Protein AF-A0A830GWK1-F1 (afdb_monomer)

Solvent-accessible surface area (backbone atoms only — not comparable to full-atom values): 10629 Å² total; per-residue (Å²): 114,71,67,59,58,53,52,53,54,52,52,52,52,52,52,53,52,52,53,51,51,46,50,51,52,33,53,51,51,30,53,54,31,44,49,53,35,53,52,39,21,29,74,65,14,38,32,48,56,26,50,41,56,30,33,45,54,39,32,51,44,51,43,53,36,52,54,50,50,51,52,50,61,70,70,48,60,74,88,49,49,82,81,45,54,73,68,59,42,50,52,54,52,50,52,52,53,50,52,53,51,46,58,51,48,54,37,49,53,50,41,58,55,36,70,69,47,76,44,76,45,78,45,63,84,39,36,76,27,66,69,56,52,51,50,49,52,52,51,52,52,52,49,53,50,50,51,50,52,51,50,48,41,63,72,67,54,47,57,68,58,51,50,49,51,46,45,72,71,70,42,82,66,70,73,68,72,75,76,75,78,84,81,88,88,85,84,86,87,91,132

pLDDT: mean 72.01, std 15.89, range [33.75, 93.25]

Secondary structure (DSSP, 8-state):
-HHHHHHHHHHHHHHHHHHHHHHHHHHHHHHHHHHHHHHHHHHHSEEETHHHHHHHHHHHHHHHHHHHHHHHHHHS-TTTTTTS-HHHHHHHHHHHHHHHHHHHHHHHHHHHHHTT---EEE-GGGTT-HHHHHHHHHHHHHHHHHHHHHHHHHHTTHHHHHHHHHHHHHS--GGGTSSSS----------

Structure (mmCIF, N/CA/C/O backbone):
data_AF-A0A830GWK1-F1
#
_entry.id   AF-A0A830GWK1-F1
#
loop_
_atom_site.group_PDB
_atom_site.id
_atom_site.type_symbol
_atom_site.label_atom_id
_atom_site.label_alt_id
_atom_site.label_comp_id
_atom_site.label_asym_id
_atom_site.label_entity_id
_atom_site.label_seq_id
_atom_site.pdbx_PDB_ins_code
_atom_site.Cartn_x
_atom_site.Cartn_y
_atom_site.Cartn_z
_atom_site.occupancy
_atom_site.B_iso_or_equiv
_atom_site.auth_seq_id
_atom_site.auth_comp_id
_atom_site.auth_asym_id
_atom_site.auth_atom_id
_atom_site.pdbx_PDB_model_num
ATOM 1 N N . MET A 1 1 ? -10.717 12.013 38.211 1.00 48.12 1 MET A N 1
ATOM 2 C CA . MET A 1 1 ? -10.366 12.835 37.025 1.00 48.12 1 MET A CA 1
ATOM 3 C C . MET A 1 1 ? -9.041 12.423 36.359 1.00 48.12 1 MET A C 1
ATOM 5 O O . MET A 1 1 ? -9.051 12.156 35.165 1.00 48.12 1 MET A O 1
ATOM 9 N N . ARG A 1 2 ? -7.922 12.259 37.094 1.00 42.19 2 ARG A N 1
ATOM 10 C CA . ARG A 1 2 ? -6.611 11.827 36.536 1.00 42.19 2 ARG A CA 1
ATOM 11 C C . ARG A 1 2 ? -6.610 10.476 35.792 1.00 42.19 2 ARG A C 1
ATOM 13 O O . ARG A 1 2 ? -5.960 10.354 34.763 1.00 42.19 2 ARG A O 1
ATOM 20 N N . PHE A 1 3 ? -7.366 9.484 36.267 1.00 39.03 3 PHE A N 1
ATOM 21 C CA . PHE A 1 3 ? -7.417 8.144 35.655 1.00 39.03 3 PHE A CA 1
ATOM 22 C C . PHE A 1 3 ? -8.083 8.140 34.264 1.00 39.03 3 PHE A C 1
ATOM 24 O O . PHE A 1 3 ? -7.650 7.433 33.358 1.00 39.03 3 PHE A O 1
ATOM 31 N N . TRP A 1 4 ? -9.094 8.993 34.076 1.00 33.75 4 TRP A N 1
ATOM 32 C CA . TRP A 1 4 ? -9.804 9.166 32.806 1.00 33.75 4 TRP A CA 1
ATOM 33 C C . TRP A 1 4 ? -8.928 9.841 31.743 1.00 33.75 4 TRP A C 1
ATOM 35 O O . TRP A 1 4 ? -8.839 9.351 30.622 1.00 33.75 4 TRP A O 1
ATOM 45 N N . LEU A 1 5 ? -8.193 10.895 32.115 1.00 40.91 5 LEU A N 1
ATOM 46 C CA . LEU A 1 5 ? -7.204 11.542 31.239 1.00 40.91 5 LEU A CA 1
ATOM 47 C C . LEU A 1 5 ? -6.083 10.579 30.810 1.00 40.91 5 LEU A C 1
ATOM 49 O O . LEU A 1 5 ? -5.656 10.596 29.657 1.00 40.91 5 LEU A O 1
ATOM 53 N N . MET A 1 6 ? -5.636 9.699 31.711 1.00 40.56 6 MET A N 1
ATOM 54 C CA . MET A 1 6 ? -4.590 8.711 31.422 1.00 40.56 6 MET A CA 1
ATOM 55 C C . MET A 1 6 ? -5.078 7.600 30.471 1.00 40.56 6 MET A C 1
ATOM 57 O O . MET A 1 6 ? -4.347 7.195 29.563 1.00 40.56 6 MET A O 1
ATOM 61 N N . ALA A 1 7 ? -6.329 7.148 30.614 1.00 41.12 7 ALA A N 1
ATOM 62 C CA . ALA A 1 7 ? -6.946 6.161 29.724 1.00 41.12 7 ALA A CA 1
ATOM 63 C C . ALA A 1 7 ? -7.195 6.714 28.306 1.00 41.12 7 ALA A C 1
ATOM 65 O O . ALA A 1 7 ? -6.877 6.036 27.325 1.00 41.12 7 ALA A O 1
ATOM 66 N N . ILE A 1 8 ? -7.670 7.962 28.197 1.00 51.62 8 ILE A N 1
ATOM 67 C CA . ILE A 1 8 ? -7.870 8.667 26.918 1.00 51.62 8 ILE A CA 1
ATOM 68 C C . ILE A 1 8 ? -6.534 8.837 26.180 1.00 51.62 8 ILE A C 1
ATOM 70 O O . ILE A 1 8 ? -6.429 8.514 24.997 1.00 51.62 8 ILE A O 1
ATOM 74 N N . ASN A 1 9 ? -5.475 9.243 26.889 1.00 56.78 9 ASN A N 1
ATOM 75 C CA . ASN A 1 9 ? -4.134 9.399 26.313 1.00 56.78 9 ASN A CA 1
ATOM 76 C C . ASN A 1 9 ? -3.553 8.053 25.820 1.00 56.78 9 ASN A C 1
ATOM 78 O O . ASN A 1 9 ? -2.873 7.977 24.797 1.00 56.78 9 ASN A O 1
ATOM 82 N N . THR A 1 10 ? -3.887 6.951 26.497 1.00 58.28 10 THR A N 1
ATOM 83 C CA . THR A 1 10 ? -3.439 5.605 26.106 1.00 58.28 10 THR A CA 1
ATOM 84 C C . THR A 1 10 ? -4.179 5.076 24.872 1.00 58.28 10 THR A C 1
ATOM 86 O O . THR A 1 10 ? -3.561 4.445 24.012 1.00 58.28 10 THR A O 1
ATOM 89 N N . GLN A 1 11 ? -5.486 5.333 24.746 1.00 58.88 11 GLN A N 1
ATOM 90 C CA . GLN A 1 11 ? -6.254 4.970 23.549 1.00 58.88 11 GLN A CA 1
ATOM 91 C C . GLN A 1 11 ? -5.854 5.807 22.328 1.00 58.88 11 GLN A C 1
ATOM 93 O O . GLN A 1 11 ? -5.641 5.239 21.256 1.00 58.88 11 GLN A O 1
ATOM 98 N N . ALA A 1 12 ? -5.650 7.116 22.503 1.00 61.62 12 ALA A N 1
ATOM 99 C CA . ALA A 1 12 ? -5.161 7.999 21.445 1.00 61.62 12 ALA A CA 1
ATOM 100 C C . ALA A 1 12 ? -3.785 7.554 20.912 1.00 61.62 12 ALA A C 1
ATOM 102 O O . ALA A 1 12 ? -3.600 7.446 19.700 1.00 61.62 12 ALA A O 1
ATOM 103 N N . ARG A 1 13 ? -2.850 7.176 21.800 1.00 63.19 13 ARG A N 1
ATOM 104 C CA . ARG A 1 13 ? -1.543 6.610 21.405 1.00 63.19 13 ARG A CA 1
ATOM 105 C C . ARG A 1 13 ? -1.663 5.312 20.604 1.00 63.19 13 ARG A C 1
ATOM 107 O O . ARG A 1 13 ? -0.911 5.105 19.655 1.00 63.19 13 ARG A O 1
ATOM 114 N N . ARG A 1 14 ? -2.590 4.421 20.972 1.00 64.94 14 ARG A N 1
ATOM 115 C CA . ARG A 1 14 ? -2.816 3.162 20.237 1.00 64.94 14 ARG A CA 1
ATOM 116 C C . ARG A 1 14 ? -3.368 3.423 18.839 1.00 64.94 14 ARG A C 1
ATOM 118 O O . ARG A 1 14 ? -2.896 2.806 17.891 1.00 64.94 14 ARG A O 1
ATOM 125 N N . LEU A 1 15 ? -4.312 4.355 18.709 1.00 67.06 15 LEU A N 1
ATOM 126 C CA . LEU A 1 15 ? -4.877 4.750 17.420 1.00 67.06 15 LEU A CA 1
ATOM 127 C C . LEU A 1 15 ? -3.810 5.359 16.500 1.00 67.06 15 LEU A C 1
ATOM 129 O O . LEU A 1 15 ? -3.687 4.944 15.353 1.00 67.06 15 LEU A O 1
ATOM 133 N N . GLN A 1 16 ? -2.987 6.274 17.017 1.00 67.19 16 GLN A N 1
ATOM 134 C CA . GLN A 1 16 ? -1.882 6.874 16.262 1.00 67.19 16 GLN A CA 1
ATOM 135 C C . GLN A 1 16 ? -0.880 5.828 15.762 1.00 67.19 16 GLN A C 1
ATOM 137 O O . GLN A 1 16 ? -0.444 5.896 14.616 1.00 67.19 16 GLN A O 1
ATOM 142 N N . LEU A 1 17 ? -0.542 4.835 16.591 1.00 69.31 17 LEU A N 1
ATOM 143 C CA . LEU A 1 17 ? 0.370 3.761 16.199 1.00 69.31 17 LEU A CA 1
ATOM 144 C C . LEU A 1 17 ? -0.217 2.893 15.079 1.00 69.31 17 LEU A C 1
ATOM 146 O O . LEU A 1 17 ? 0.507 2.523 14.160 1.00 69.31 17 LEU A O 1
ATOM 150 N N . ILE A 1 18 ? -1.522 2.607 15.118 1.00 70.69 18 ILE A N 1
ATOM 151 C CA . ILE A 1 18 ? -2.202 1.856 14.054 1.00 70.69 18 ILE A CA 1
ATOM 152 C C . ILE A 1 18 ? -2.225 2.659 12.749 1.00 70.69 18 ILE A C 1
ATOM 154 O O . ILE A 1 18 ? -1.869 2.117 11.706 1.00 70.69 18 ILE A O 1
ATOM 158 N N . ILE A 1 19 ? -2.572 3.950 12.809 1.00 71.62 19 ILE A N 1
ATOM 159 C CA . ILE A 1 19 ? -2.559 4.850 11.644 1.00 71.62 19 ILE A CA 1
ATOM 160 C C . ILE A 1 19 ? -1.153 4.913 11.038 1.00 71.62 19 ILE A C 1
ATOM 162 O O . ILE A 1 19 ? -0.989 4.764 9.831 1.00 71.62 19 ILE A O 1
ATOM 166 N N . TYR A 1 20 ? -0.124 5.070 11.868 1.00 74.44 20 TYR A N 1
ATOM 167 C CA . TYR A 1 20 ? 1.259 5.106 11.406 1.00 74.44 20 TYR A CA 1
ATOM 168 C C . TYR A 1 20 ? 1.681 3.798 10.716 1.00 74.44 20 TYR A C 1
ATOM 170 O O . TYR A 1 20 ? 2.266 3.827 9.635 1.00 74.44 20 TYR A O 1
ATOM 178 N N . VAL A 1 21 ? 1.357 2.643 11.306 1.00 74.19 21 VAL A N 1
ATOM 179 C CA . VAL A 1 21 ? 1.675 1.328 10.724 1.00 74.19 21 VAL A CA 1
ATOM 180 C C . VAL A 1 21 ? 0.940 1.126 9.398 1.00 74.19 21 VAL A C 1
ATOM 182 O O . VAL A 1 21 ? 1.552 0.693 8.425 1.00 74.19 21 VAL A O 1
ATOM 185 N N . ALA A 1 22 ? -0.346 1.476 9.330 1.00 70.75 22 ALA A N 1
ATOM 186 C CA . ALA A 1 22 ? -1.131 1.374 8.104 1.00 70.75 22 ALA A CA 1
ATOM 187 C C . ALA A 1 22 ? -0.572 2.282 6.991 1.00 70.75 22 ALA A C 1
ATOM 189 O O . ALA A 1 22 ? -0.473 1.856 5.838 1.00 70.75 22 ALA A O 1
ATOM 190 N N . ALA A 1 23 ? -0.120 3.493 7.335 1.00 73.81 23 ALA A N 1
ATOM 191 C CA . ALA A 1 23 ? 0.539 4.397 6.396 1.00 73.81 23 ALA A CA 1
ATOM 192 C C . ALA A 1 23 ? 1.878 3.830 5.893 1.00 73.81 23 ALA A C 1
ATOM 194 O O . ALA A 1 23 ? 2.155 3.875 4.696 1.00 73.81 23 ALA A O 1
ATOM 195 N N . LEU A 1 24 ? 2.691 3.232 6.770 1.00 78.50 24 LEU A N 1
ATOM 196 C CA . LEU A 1 24 ? 3.939 2.580 6.363 1.00 78.50 24 LEU A CA 1
ATOM 197 C C . LEU A 1 24 ? 3.704 1.396 5.422 1.00 78.50 24 LEU A C 1
ATOM 199 O O . LEU A 1 24 ? 4.410 1.268 4.424 1.00 78.50 24 LEU A O 1
ATOM 203 N N . ILE A 1 25 ? 2.710 0.551 5.708 1.00 75.88 25 ILE A N 1
ATOM 204 C CA . ILE A 1 25 ? 2.343 -0.574 4.836 1.00 75.88 25 ILE A CA 1
ATOM 205 C C . ILE A 1 25 ? 1.928 -0.059 3.451 1.00 75.88 25 ILE A C 1
ATOM 207 O O . ILE A 1 25 ? 2.384 -0.588 2.442 1.00 75.88 25 ILE A O 1
ATOM 211 N N . THR A 1 26 ? 1.131 1.009 3.407 1.00 75.94 26 THR A N 1
ATOM 212 C CA . THR A 1 26 ? 0.675 1.677 2.174 1.00 75.94 26 THR A CA 1
ATOM 213 C C . THR A 1 26 ? 1.851 2.204 1.343 1.00 75.94 26 THR A C 1
ATOM 215 O O . THR A 1 26 ? 1.926 1.963 0.135 1.00 75.94 26 THR A O 1
ATOM 218 N N . ILE A 1 27 ? 2.804 2.889 1.985 1.00 79.56 27 ILE A N 1
ATOM 219 C CA . ILE A 1 27 ? 4.011 3.405 1.323 1.00 79.56 27 ILE A CA 1
ATOM 220 C C . ILE A 1 27 ? 4.846 2.247 0.767 1.00 79.56 27 ILE A C 1
ATOM 222 O O . ILE A 1 27 ? 5.231 2.279 -0.400 1.00 79.56 27 ILE A O 1
ATOM 226 N N . MET A 1 28 ? 5.077 1.199 1.564 1.00 82.62 28 MET A N 1
ATOM 227 C CA . MET A 1 28 ? 5.836 0.028 1.119 1.00 82.62 28 MET A CA 1
ATOM 228 C C . MET A 1 28 ? 5.160 -0.673 -0.063 1.00 82.62 28 MET A C 1
ATOM 230 O O . MET A 1 28 ? 5.834 -0.979 -1.041 1.00 82.62 28 MET A O 1
ATOM 234 N N . ALA A 1 29 ? 3.841 -0.881 -0.016 1.00 76.69 29 ALA A N 1
ATOM 235 C CA . ALA A 1 29 ? 3.085 -1.494 -1.109 1.00 76.69 29 ALA A CA 1
ATOM 236 C C . ALA A 1 29 ? 3.208 -0.695 -2.417 1.00 76.69 29 ALA A C 1
ATOM 238 O O . ALA A 1 29 ? 3.395 -1.276 -3.485 1.00 76.69 29 ALA A O 1
ATOM 239 N N . THR A 1 30 ? 3.183 0.637 -2.327 1.00 80.88 30 THR A N 1
ATOM 240 C CA . THR A 1 30 ? 3.371 1.522 -3.485 1.00 80.88 30 THR A CA 1
ATOM 241 C C . THR A 1 30 ? 4.778 1.386 -4.073 1.00 80.88 30 THR A C 1
ATOM 243 O O . THR A 1 30 ? 4.927 1.272 -5.288 1.00 80.88 30 THR A O 1
ATOM 246 N N . LEU A 1 31 ? 5.809 1.354 -3.222 1.00 84.38 31 LEU A N 1
ATOM 247 C CA . LEU A 1 31 ? 7.199 1.188 -3.657 1.00 84.38 31 LEU A CA 1
ATOM 248 C C . LEU A 1 31 ? 7.426 -0.174 -4.336 1.00 84.38 31 LEU A C 1
ATOM 250 O O . LEU A 1 31 ? 8.052 -0.234 -5.388 1.00 84.38 31 LEU A O 1
ATOM 254 N N . PHE A 1 32 ? 6.850 -1.258 -3.808 1.00 82.44 32 PHE A N 1
ATOM 255 C CA . PHE A 1 32 ? 6.884 -2.562 -4.483 1.00 82.44 32 PHE A CA 1
ATOM 256 C C . PHE A 1 32 ? 6.151 -2.545 -5.834 1.00 82.44 32 PHE A C 1
ATOM 258 O O . PHE A 1 32 ? 6.620 -3.151 -6.793 1.00 82.44 32 PHE A O 1
ATOM 265 N N . GLY A 1 33 ? 5.029 -1.826 -5.942 1.00 78.25 33 GLY A N 1
ATOM 266 C CA . GLY A 1 33 ? 4.335 -1.636 -7.220 1.00 78.25 33 GLY A CA 1
ATOM 267 C C . GLY A 1 33 ? 5.194 -0.912 -8.266 1.00 78.25 33 GLY A C 1
ATOM 268 O O . GLY A 1 33 ? 5.177 -1.281 -9.440 1.00 78.25 33 GLY A O 1
ATOM 269 N N . MET A 1 34 ? 5.987 0.078 -7.841 1.00 83.50 34 MET A N 1
ATOM 270 C CA . MET A 1 34 ? 6.958 0.753 -8.709 1.00 83.50 34 MET A CA 1
ATOM 271 C C . MET A 1 34 ? 8.087 -0.182 -9.152 1.00 83.50 34 MET A C 1
ATOM 273 O O . MET A 1 34 ? 8.442 -0.155 -10.328 1.00 83.50 34 MET A O 1
ATOM 277 N N . ASP A 1 35 ? 8.614 -1.027 -8.258 1.00 86.06 35 ASP A N 1
ATOM 278 C CA . ASP A 1 35 ? 9.651 -2.010 -8.610 1.00 86.06 35 ASP A CA 1
ATOM 279 C C . ASP A 1 35 ? 9.196 -2.917 -9.760 1.00 86.06 35 ASP A C 1
ATOM 281 O O . ASP A 1 35 ? 9.888 -3.038 -10.768 1.00 86.06 35 ASP A O 1
ATOM 285 N N . ILE A 1 36 ? 7.979 -3.467 -9.668 1.00 84.44 36 ILE A N 1
ATOM 286 C CA . ILE A 1 36 ? 7.410 -4.332 -10.714 1.00 84.44 36 ILE A CA 1
ATOM 287 C C . ILE A 1 36 ? 7.385 -3.605 -12.063 1.00 84.44 36 ILE A C 1
ATOM 289 O O . ILE A 1 36 ? 7.823 -4.162 -13.070 1.00 84.44 36 ILE A O 1
ATOM 293 N N . ALA A 1 37 ? 6.923 -2.351 -12.085 1.00 85.62 37 ALA A N 1
ATOM 294 C CA . ALA A 1 37 ? 6.856 -1.563 -13.312 1.00 85.62 37 ALA A CA 1
ATOM 295 C C . ALA A 1 37 ? 8.249 -1.303 -13.914 1.00 85.62 37 ALA A C 1
ATOM 297 O O . ALA A 1 37 ? 8.424 -1.410 -15.131 1.00 85.62 37 ALA A O 1
ATOM 298 N N . ILE A 1 38 ? 9.239 -0.977 -13.079 1.00 87.94 38 ILE A N 1
ATOM 299 C CA . ILE A 1 38 ? 10.609 -0.660 -13.506 1.00 87.94 38 ILE A CA 1
ATOM 300 C C . ILE A 1 38 ? 11.339 -1.925 -13.982 1.00 87.94 38 ILE A C 1
ATOM 302 O O . ILE A 1 38 ? 11.985 -1.908 -15.031 1.00 87.94 38 ILE A O 1
ATOM 306 N N . VAL A 1 39 ? 11.203 -3.040 -13.260 1.00 88.19 39 VAL A N 1
ATOM 307 C CA . VAL A 1 39 ? 11.777 -4.338 -13.641 1.00 88.19 39 VAL A CA 1
ATOM 308 C C . VAL A 1 39 ? 11.160 -4.834 -14.944 1.00 88.19 39 VAL A C 1
ATOM 310 O O . VAL A 1 39 ? 11.886 -5.277 -15.832 1.00 88.19 39 VAL A O 1
ATOM 313 N N . GLN A 1 40 ? 9.842 -4.713 -15.115 1.00 88.00 40 GLN A N 1
ATOM 314 C CA . GLN A 1 40 ? 9.175 -5.079 -16.365 1.00 88.00 40 GLN A CA 1
ATOM 315 C C . GLN A 1 40 ? 9.681 -4.238 -17.549 1.00 88.00 40 GLN A C 1
ATOM 317 O O . GLN A 1 40 ? 9.945 -4.792 -18.622 1.00 88.00 40 GLN A O 1
ATOM 322 N N . LEU A 1 41 ? 9.893 -2.932 -17.335 1.00 89.38 41 LEU A N 1
ATOM 323 C CA . LEU A 1 41 ? 10.480 -2.038 -18.334 1.00 89.38 41 LEU A CA 1
ATOM 324 C C . LEU A 1 41 ? 11.902 -2.474 -18.712 1.00 89.38 41 LEU A C 1
ATOM 326 O O . LEU A 1 41 ? 12.238 -2.494 -19.892 1.00 89.38 41 LEU A O 1
ATOM 330 N N . TRP A 1 42 ? 12.724 -2.871 -17.737 1.00 91.38 42 TRP A N 1
ATOM 331 C CA . TRP A 1 42 ? 14.077 -3.374 -17.992 1.00 91.38 42 TRP A CA 1
ATOM 332 C C . TRP A 1 42 ? 14.090 -4.727 -18.704 1.00 91.38 42 TRP A C 1
ATOM 334 O O . TRP A 1 42 ? 14.916 -4.947 -19.585 1.00 91.38 42 TRP A O 1
ATOM 344 N N . LEU A 1 43 ? 13.178 -5.638 -18.364 1.00 89.56 43 LEU A N 1
ATOM 345 C CA . LEU A 1 43 ? 13.140 -6.972 -18.963 1.00 89.56 43 LEU A CA 1
ATOM 346 C C . LEU A 1 43 ? 12.596 -6.965 -20.392 1.00 89.56 43 LEU A C 1
ATOM 348 O O . LEU A 1 43 ? 13.063 -7.736 -21.227 1.00 89.56 43 LEU A O 1
ATOM 352 N N . THR A 1 44 ? 11.592 -6.131 -20.668 1.00 89.75 44 THR A N 1
ATOM 353 C CA . THR A 1 44 ? 10.804 -6.227 -21.909 1.00 89.75 44 THR A CA 1
ATOM 354 C C . THR A 1 44 ? 10.835 -4.965 -22.768 1.00 89.75 44 THR A C 1
ATOM 356 O O . THR A 1 44 ? 10.255 -4.954 -23.853 1.00 89.75 44 THR A O 1
ATOM 359 N N . GLY A 1 45 ? 11.462 -3.884 -22.291 1.00 85.31 45 GLY A N 1
ATOM 360 C CA . GLY A 1 45 ? 11.433 -2.575 -22.952 1.00 85.31 45 GLY A CA 1
ATOM 361 C C . GLY A 1 45 ? 10.060 -1.910 -22.921 1.00 85.31 45 GLY A C 1
ATOM 362 O O . GLY A 1 45 ? 9.875 -0.843 -23.505 1.00 85.31 45 GLY A O 1
ATOM 363 N N . ARG A 1 46 ? 9.079 -2.539 -22.265 1.00 88.38 46 ARG A N 1
ATOM 364 C CA . ARG A 1 46 ? 7.696 -2.086 -22.169 1.00 88.38 46 ARG A CA 1
ATOM 365 C C . ARG A 1 46 ? 7.200 -2.263 -20.745 1.00 88.38 46 ARG A C 1
ATOM 367 O O . ARG A 1 46 ? 7.556 -3.213 -20.062 1.00 88.38 46 ARG A O 1
ATOM 374 N N . SER A 1 47 ? 6.371 -1.348 -20.285 1.00 87.00 47 SER A N 1
ATOM 375 C CA . SER A 1 47 ? 5.718 -1.460 -18.985 1.00 87.00 47 SER A CA 1
ATOM 376 C C . SER A 1 47 ? 4.403 -0.702 -19.020 1.00 87.00 47 SER A C 1
ATOM 378 O O . SER A 1 47 ? 4.191 0.126 -19.903 1.00 87.00 47 SER A O 1
ATOM 380 N N . ASP A 1 48 ? 3.511 -0.992 -18.084 1.00 84.75 48 ASP A N 1
ATOM 381 C CA . ASP A 1 48 ? 2.285 -0.225 -17.912 1.00 84.75 48 ASP A CA 1
ATOM 382 C C . ASP A 1 48 ? 2.335 0.477 -16.557 1.00 84.75 48 ASP A C 1
ATOM 384 O O . ASP A 1 48 ? 2.333 -0.161 -15.503 1.00 84.75 48 ASP A O 1
ATOM 388 N N . LEU A 1 49 ? 2.390 1.810 -16.585 1.00 79.25 49 LEU A N 1
ATOM 389 C CA . LEU A 1 49 ? 2.417 2.619 -15.366 1.00 79.25 49 LEU A CA 1
ATOM 390 C C . LEU A 1 49 ? 1.072 2.601 -14.629 1.00 79.25 49 LEU A C 1
ATOM 392 O O . LEU A 1 49 ? 1.009 3.056 -13.485 1.00 79.25 49 LEU A O 1
ATOM 396 N N . SER A 1 50 ? 0.017 2.042 -15.234 1.00 77.44 50 SER A N 1
ATOM 397 C CA . SER A 1 50 ? -1.272 1.802 -14.581 1.00 77.44 50 SER A CA 1
ATOM 398 C C . SER A 1 50 ? -1.116 1.079 -13.247 1.00 77.44 50 SER A C 1
ATOM 400 O O . SER A 1 50 ? -1.789 1.440 -12.284 1.00 77.44 50 SER A O 1
ATOM 402 N N . ILE A 1 51 ? -0.163 0.147 -13.135 1.00 75.81 51 ILE A N 1
ATOM 403 C CA . ILE A 1 51 ? 0.084 -0.607 -11.903 1.00 75.81 51 ILE A CA 1
ATOM 404 C C . ILE A 1 51 ? 0.481 0.293 -10.726 1.00 75.81 51 ILE A C 1
ATOM 406 O O . ILE A 1 51 ? 0.113 0.006 -9.590 1.00 75.81 51 ILE A O 1
ATOM 410 N N . ILE A 1 52 ? 1.161 1.415 -10.984 1.00 75.88 52 ILE A N 1
ATOM 411 C CA . ILE A 1 52 ? 1.549 2.383 -9.950 1.00 75.88 52 ILE A CA 1
ATOM 412 C C . ILE A 1 52 ? 0.313 3.136 -9.454 1.00 75.88 52 ILE A C 1
ATOM 414 O O . ILE A 1 52 ? 0.119 3.280 -8.247 1.00 75.88 52 ILE A O 1
ATOM 418 N N . PHE A 1 53 ? -0.553 3.580 -10.370 1.00 73.75 53 PHE A N 1
ATOM 419 C CA . PHE A 1 53 ? -1.803 4.258 -10.017 1.00 73.75 53 PHE A CA 1
ATOM 420 C C . PHE A 1 53 ? -2.778 3.318 -9.304 1.00 73.75 53 PHE A C 1
ATOM 422 O O . PHE A 1 53 ? -3.373 3.711 -8.302 1.00 73.75 53 PHE A O 1
ATOM 429 N N . VAL A 1 54 ? -2.889 2.069 -9.770 1.00 77.44 54 VAL A N 1
ATOM 430 C CA . VAL A 1 54 ? -3.677 1.012 -9.123 1.00 77.44 54 VAL A CA 1
ATOM 431 C C . VAL A 1 54 ? -3.153 0.767 -7.712 1.00 77.44 54 VAL A C 1
ATOM 433 O O . VAL A 1 54 ? -3.945 0.818 -6.776 1.00 77.44 54 VAL A O 1
ATOM 436 N N . ALA A 1 55 ? -1.842 0.567 -7.539 1.00 76.06 55 ALA A N 1
ATOM 437 C CA . ALA A 1 55 ? -1.235 0.315 -6.234 1.00 76.06 55 ALA A CA 1
ATOM 438 C C . ALA A 1 55 ? -1.425 1.492 -5.266 1.00 76.06 55 ALA A C 1
ATOM 440 O O . ALA A 1 55 ? -1.737 1.281 -4.093 1.00 76.06 55 ALA A O 1
ATOM 441 N N . LEU A 1 56 ? -1.284 2.734 -5.739 1.00 75.56 56 LEU A N 1
ATOM 442 C CA . LEU A 1 56 ? -1.484 3.928 -4.919 1.00 75.56 56 LEU A CA 1
ATOM 443 C C . LEU A 1 56 ? -2.955 4.072 -4.494 1.00 75.56 56 LEU A C 1
ATOM 445 O O . LEU A 1 56 ? -3.246 4.243 -3.309 1.00 75.56 56 LEU A O 1
ATOM 449 N N . ALA A 1 57 ? -3.885 3.961 -5.447 1.00 75.38 57 ALA A N 1
ATOM 450 C CA . ALA A 1 57 ? -5.317 4.089 -5.194 1.00 75.38 57 ALA A CA 1
ATOM 451 C C . ALA A 1 57 ? -5.852 2.957 -4.304 1.00 75.38 57 ALA A C 1
ATOM 453 O O . ALA A 1 57 ? -6.637 3.211 -3.385 1.00 75.38 57 ALA A O 1
ATOM 454 N N . SER A 1 58 ? -5.399 1.716 -4.518 1.00 76.12 58 SER A N 1
ATOM 455 C CA . SER A 1 58 ? -5.760 0.578 -3.668 1.00 76.12 58 SER A CA 1
ATOM 456 C C . SER A 1 58 ? -5.204 0.741 -2.258 1.00 76.12 58 SER A C 1
ATOM 458 O O . SER A 1 58 ? -5.907 0.497 -1.287 1.00 76.12 58 SER A O 1
ATOM 460 N N . SER A 1 59 ? -3.960 1.202 -2.118 1.00 76.06 59 SER A N 1
ATOM 461 C CA . SER A 1 59 ? -3.358 1.384 -0.796 1.00 76.06 59 SER A CA 1
ATOM 462 C C . SER A 1 59 ? -4.045 2.512 -0.019 1.00 76.06 59 SER A C 1
ATOM 464 O O . SER A 1 59 ? -4.306 2.364 1.173 1.00 76.06 59 SER A O 1
ATOM 466 N N . PHE A 1 60 ? -4.410 3.611 -0.688 1.00 77.81 60 PHE A N 1
ATOM 467 C CA . PHE A 1 60 ? -5.161 4.705 -0.069 1.00 77.81 60 PHE A CA 1
ATOM 468 C C . PHE A 1 60 ? -6.568 4.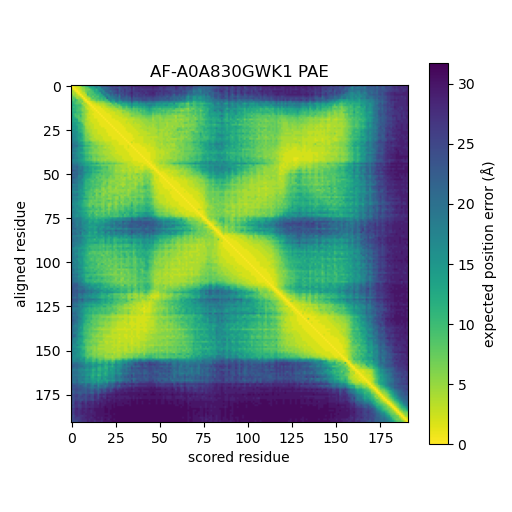275 0.370 1.00 77.81 60 PHE A C 1
ATOM 470 O O . PHE A 1 60 ? -6.956 4.536 1.505 1.00 77.81 60 PHE A O 1
ATOM 477 N N . THR A 1 61 ? -7.313 3.576 -0.493 1.00 79.81 61 THR A N 1
ATOM 478 C CA . THR A 1 61 ? -8.654 3.069 -0.147 1.00 79.81 61 THR A CA 1
ATOM 479 C C . THR A 1 61 ? -8.600 2.085 1.019 1.00 79.81 61 THR A C 1
ATOM 481 O O . THR A 1 61 ? -9.324 2.273 1.993 1.00 79.81 61 THR A O 1
ATOM 484 N N . ILE A 1 62 ? -7.659 1.133 1.005 1.00 79.31 62 ILE A N 1
ATOM 485 C CA . ILE A 1 62 ? -7.428 0.208 2.127 1.00 79.31 62 ILE A CA 1
ATOM 486 C C . ILE A 1 62 ? -7.089 0.971 3.417 1.00 79.31 62 ILE A C 1
ATOM 488 O O . ILE A 1 62 ? -7.587 0.631 4.490 1.00 79.31 62 ILE A O 1
ATOM 492 N N . PHE A 1 63 ? -6.267 2.019 3.343 1.00 78.06 63 PHE A N 1
ATOM 493 C CA . PHE A 1 63 ? -5.935 2.847 4.502 1.00 78.06 63 PHE A CA 1
ATOM 494 C C . PHE A 1 63 ? -7.166 3.562 5.079 1.00 78.06 63 PHE A C 1
ATOM 496 O O . PHE A 1 63 ? -7.387 3.529 6.294 1.00 78.06 63 PHE A O 1
ATOM 503 N N . THR A 1 64 ? -7.993 4.171 4.225 1.00 77.56 64 THR A N 1
ATOM 504 C CA . THR A 1 64 ? -9.245 4.817 4.641 1.00 77.56 64 THR A CA 1
ATOM 505 C C . THR A 1 64 ? -10.228 3.807 5.236 1.00 77.56 64 THR A C 1
ATOM 507 O O . THR A 1 64 ? -10.840 4.096 6.268 1.00 77.56 64 THR A O 1
ATOM 510 N N . ASP A 1 65 ? -10.328 2.608 4.664 1.00 80.12 65 ASP A N 1
ATOM 511 C CA . ASP A 1 65 ? -11.182 1.532 5.172 1.00 80.12 65 ASP A CA 1
ATOM 512 C C . ASP A 1 65 ? -10.732 1.053 6.555 1.00 80.12 65 ASP A C 1
ATOM 514 O O . ASP A 1 65 ? -11.558 0.908 7.456 1.00 80.12 65 ASP A O 1
ATOM 518 N N . ILE A 1 66 ? -9.421 0.892 6.774 1.00 76.75 66 ILE A N 1
ATOM 519 C CA . ILE A 1 66 ? -8.862 0.543 8.087 1.00 76.75 66 ILE A CA 1
ATOM 520 C C . ILE A 1 66 ? -9.227 1.605 9.130 1.00 76.75 66 ILE A C 1
ATOM 522 O O . ILE A 1 66 ? -9.702 1.258 10.212 1.00 76.75 66 ILE A O 1
ATOM 526 N N . ILE A 1 67 ? -9.051 2.896 8.824 1.00 76.19 67 ILE A N 1
ATOM 527 C CA . ILE A 1 67 ? -9.414 3.985 9.747 1.00 76.19 67 ILE A CA 1
ATOM 528 C C . ILE A 1 67 ? -10.915 3.972 10.043 1.00 76.19 67 ILE A C 1
ATOM 530 O O . ILE A 1 67 ? -11.319 4.111 11.199 1.00 76.19 67 ILE A O 1
ATOM 534 N N . THR A 1 68 ? -11.734 3.770 9.013 1.00 78.12 68 THR A N 1
ATOM 535 C CA . THR A 1 68 ? -13.197 3.764 9.123 1.00 78.12 68 THR A CA 1
ATOM 536 C C . THR A 1 68 ? -13.675 2.598 9.982 1.00 78.12 68 THR A C 1
ATOM 538 O O . THR A 1 68 ? -14.458 2.797 1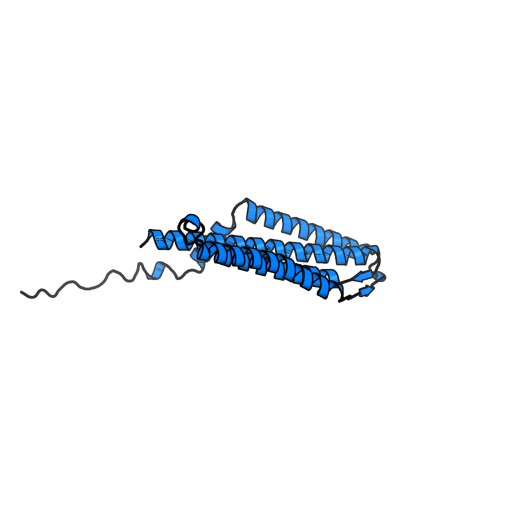0.911 1.00 78.12 68 THR A O 1
ATOM 541 N N . LEU A 1 69 ? -13.142 1.394 9.753 1.00 78.25 69 LEU A N 1
ATOM 542 C CA . LEU A 1 69 ? -13.422 0.216 10.571 1.00 78.25 69 LEU A CA 1
ATOM 543 C C . LEU A 1 69 ? -13.012 0.440 12.025 1.00 78.25 69 LEU A C 1
ATOM 545 O O . LEU A 1 69 ? -13.795 0.145 12.924 1.00 78.25 69 LEU A O 1
ATOM 549 N N . ILE A 1 70 ? -11.830 1.010 12.280 1.00 74.06 70 ILE A N 1
ATOM 550 C CA . ILE A 1 70 ? -11.395 1.332 13.646 1.00 74.06 70 ILE A CA 1
ATOM 551 C C . ILE A 1 70 ? -12.361 2.319 14.310 1.00 74.06 70 ILE A C 1
ATOM 553 O O . ILE A 1 70 ? -12.736 2.102 15.461 1.00 74.06 70 ILE A O 1
ATOM 557 N N . GLY A 1 71 ? -12.789 3.366 13.600 1.00 72.25 71 GLY A N 1
ATOM 558 C CA . GLY A 1 71 ? -13.767 4.330 14.107 1.00 72.25 71 GLY A CA 1
ATOM 559 C C . GLY A 1 71 ? -15.093 3.667 14.486 1.00 72.25 71 GLY A C 1
ATOM 560 O O . GLY A 1 71 ? -15.606 3.892 15.581 1.00 72.25 71 GLY A O 1
ATOM 561 N N . ILE A 1 72 ? -15.601 2.775 13.633 1.00 73.38 72 ILE A N 1
ATOM 562 C CA . ILE A 1 72 ? -16.824 2.007 13.899 1.00 73.38 72 ILE A CA 1
ATOM 563 C C . ILE A 1 72 ? -16.633 1.085 15.110 1.00 73.38 72 ILE A C 1
ATOM 565 O O . ILE A 1 72 ? -17.444 1.112 16.033 1.00 73.38 72 ILE A O 1
ATOM 569 N N . PHE A 1 73 ? -15.538 0.323 15.175 1.00 72.31 73 PHE A N 1
ATOM 570 C CA . PHE A 1 73 ? -15.251 -0.563 16.309 1.00 72.31 73 PHE A CA 1
ATOM 571 C C . PHE A 1 73 ? -15.063 0.182 17.636 1.00 72.31 73 PHE A C 1
ATOM 573 O O . PHE A 1 73 ? -15.397 -0.364 18.685 1.00 72.31 73 PHE A O 1
ATOM 580 N N . GLN A 1 74 ? -14.538 1.410 17.610 1.00 69.75 74 GLN A N 1
ATOM 581 C CA . GLN A 1 74 ? -14.423 2.260 18.798 1.00 69.75 74 GLN A CA 1
ATOM 582 C C . GLN A 1 74 ? -15.766 2.857 19.228 1.00 69.75 74 GLN A C 1
ATOM 584 O O . GLN A 1 74 ? -15.982 3.057 20.422 1.00 69.75 74 GLN A O 1
ATOM 589 N N . ALA A 1 75 ? -16.663 3.129 18.279 1.00 69.81 75 ALA A N 1
ATOM 590 C CA . ALA A 1 75 ? -17.998 3.649 18.554 1.00 69.81 75 ALA A CA 1
ATOM 591 C C . ALA A 1 75 ? -18.967 2.571 19.071 1.00 69.81 75 ALA A C 1
ATOM 593 O O . ALA A 1 75 ? -19.929 2.893 19.768 1.00 69.81 75 ALA A O 1
ATOM 594 N N . ILE A 1 76 ? -18.720 1.295 18.758 1.00 69.69 76 ILE A N 1
ATOM 595 C CA . ILE A 1 76 ? -19.549 0.186 19.234 1.00 69.69 76 ILE A CA 1
ATOM 596 C C . ILE A 1 76 ? -19.245 -0.098 20.714 1.00 69.69 76 ILE A C 1
ATOM 598 O O . ILE A 1 76 ? -18.111 -0.446 21.062 1.00 69.69 76 ILE A O 1
ATOM 602 N N . PRO A 1 77 ? -20.251 -0.081 21.607 1.00 64.94 77 PRO A N 1
ATOM 603 C CA . PRO A 1 77 ? -20.078 -0.484 22.996 1.00 64.94 77 PRO A CA 1
ATOM 604 C C . PRO A 1 77 ? -20.049 -2.019 23.107 1.00 64.94 77 PRO A C 1
ATOM 606 O O . PRO A 1 77 ? -20.950 -2.645 23.662 1.00 64.94 77 PRO A O 1
ATOM 609 N N . LEU A 1 78 ? -18.981 -2.643 22.592 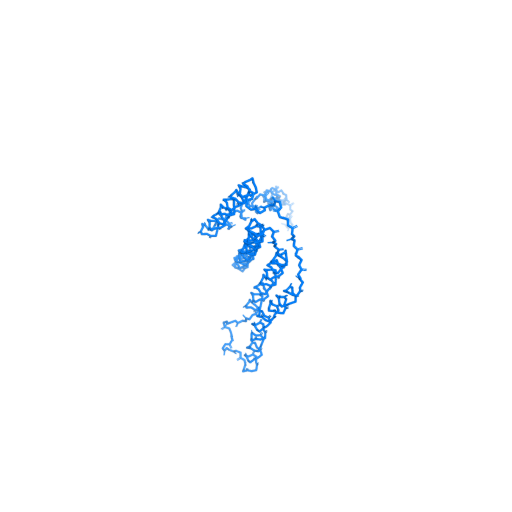1.00 64.25 78 LEU A N 1
ATOM 610 C CA . LEU A 1 78 ? -18.778 -4.102 22.517 1.00 64.25 78 LEU A CA 1
ATOM 611 C C . LEU A 1 78 ? -19.003 -4.826 23.854 1.00 64.25 78 LEU A C 1
ATOM 613 O O . LEU A 1 78 ? -19.452 -5.967 23.868 1.00 64.25 78 LEU A O 1
ATOM 617 N N . ARG A 1 79 ? -18.727 -4.160 24.983 1.00 63.28 79 ARG A N 1
ATOM 618 C CA . ARG A 1 79 ? -18.935 -4.712 26.333 1.00 63.28 79 ARG A CA 1
ATOM 619 C C . ARG A 1 79 ? -20.393 -4.708 26.797 1.00 63.28 79 ARG A C 1
ATOM 621 O O . ARG A 1 79 ? -20.749 -5.556 27.599 1.00 63.28 79 ARG A O 1
ATOM 628 N N . GLN A 1 80 ? -21.219 -3.793 26.296 1.00 63.94 80 GLN A N 1
ATOM 629 C CA . GLN A 1 80 ? -22.640 -3.664 26.660 1.00 63.94 80 GLN A CA 1
ATOM 630 C C . GLN A 1 80 ? -23.564 -4.247 25.587 1.00 63.94 80 GLN A C 1
ATOM 632 O O . GLN A 1 80 ? -24.781 -4.240 25.726 1.00 63.94 80 GLN A O 1
ATOM 637 N N . LEU A 1 81 ? -22.994 -4.795 24.514 1.00 66.00 81 LEU A N 1
ATOM 638 C CA . LEU A 1 81 ? -23.733 -5.336 23.378 1.00 66.00 81 LEU A CA 1
ATOM 639 C C . LEU A 1 81 ? -24.678 -6.477 23.784 1.00 66.00 81 LEU A C 1
ATOM 641 O O . LEU A 1 81 ? -25.706 -6.663 23.148 1.00 66.00 81 LEU A O 1
ATOM 645 N N . HIS A 1 82 ? -24.364 -7.220 24.849 1.00 66.62 82 HIS A N 1
ATOM 646 C CA . HIS A 1 82 ? -25.248 -8.255 25.394 1.00 66.62 82 HIS A CA 1
ATOM 647 C C . HIS A 1 82 ? -26.399 -7.685 26.242 1.00 66.62 82 HIS A C 1
ATOM 649 O O . HIS A 1 82 ? -27.470 -8.280 26.287 1.00 66.62 82 HIS A O 1
ATOM 655 N N . GLU A 1 83 ? -26.190 -6.526 26.868 1.00 76.44 83 GLU A N 1
ATOM 656 C CA . GLU A 1 83 ? -27.165 -5.825 27.719 1.00 76.44 83 GLU A CA 1
ATOM 657 C C . GLU A 1 83 ? -28.121 -4.934 26.902 1.00 76.44 83 GLU A C 1
ATOM 659 O O . GLU A 1 83 ? -29.123 -4.436 27.411 1.00 76.44 83 GLU A O 1
ATOM 664 N N . MET A 1 84 ? -27.827 -4.737 25.615 1.00 75.44 84 MET A N 1
ATOM 665 C CA . MET A 1 84 ? -28.657 -3.979 24.684 1.00 75.44 84 MET A CA 1
ATOM 666 C C . MET A 1 84 ? -29.903 -4.751 24.234 1.00 75.44 84 MET A C 1
ATOM 668 O O . MET A 1 84 ? -29.892 -5.974 24.082 1.00 75.44 84 MET A O 1
ATOM 672 N N . SER A 1 85 ? -30.967 -4.006 23.915 1.00 84.38 85 SER A N 1
ATOM 673 C CA . SER A 1 85 ? -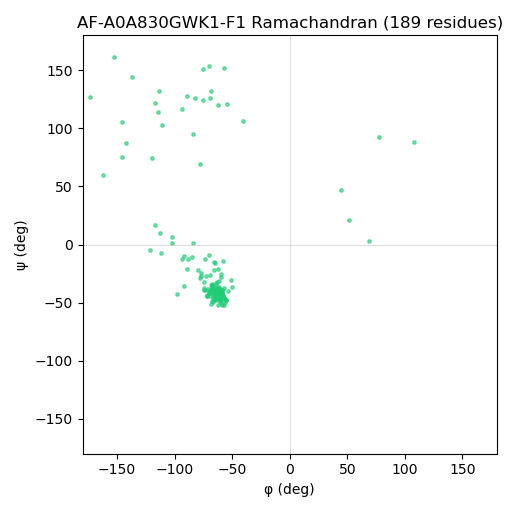32.177 -4.564 23.306 1.00 84.38 85 SER A CA 1
ATOM 674 C C . SER A 1 85 ? -31.866 -5.289 21.986 1.00 84.38 85 SER A C 1
ATOM 676 O O . SER A 1 85 ? -30.923 -4.941 21.266 1.00 84.38 85 SER A O 1
ATOM 678 N N . LEU A 1 86 ? -32.686 -6.289 21.638 1.00 84.19 86 LEU A N 1
ATOM 679 C CA . LEU A 1 86 ? -32.530 -7.075 20.405 1.00 84.19 86 LEU A CA 1
ATOM 680 C C . LEU A 1 86 ? -32.457 -6.177 19.154 1.00 84.19 86 LEU A C 1
ATOM 682 O O . LEU A 1 86 ? -31.637 -6.414 18.270 1.00 84.19 86 LEU A O 1
ATOM 686 N N . ALA A 1 87 ? -33.270 -5.116 19.117 1.00 82.81 87 ALA A N 1
ATOM 687 C CA . ALA A 1 87 ? -33.299 -4.147 18.025 1.00 82.81 87 ALA A CA 1
ATOM 688 C C . ALA A 1 87 ? -31.972 -3.378 17.892 1.00 82.81 87 ALA A C 1
ATOM 690 O O . ALA A 1 87 ? -31.427 -3.283 16.794 1.00 82.81 87 ALA A O 1
ATOM 691 N N . SER A 1 88 ? -31.402 -2.898 19.002 1.00 81.31 88 SER A N 1
ATOM 692 C CA . SER A 1 88 ? -30.111 -2.196 18.996 1.00 81.31 88 SER A CA 1
ATOM 693 C C . SER A 1 88 ? -28.953 -3.118 18.613 1.00 81.31 88 SER A C 1
ATOM 695 O O . SER A 1 88 ? -28.049 -2.714 17.884 1.00 81.31 88 SER A O 1
ATOM 697 N N . ARG A 1 89 ? -28.988 -4.384 19.048 1.00 80.62 89 ARG A N 1
ATOM 698 C CA . ARG A 1 89 ? -28.000 -5.396 18.639 1.00 80.62 89 ARG A CA 1
ATOM 699 C C . ARG A 1 89 ? -28.066 -5.687 17.144 1.00 80.62 89 ARG A C 1
ATOM 701 O O . ARG A 1 89 ? -27.024 -5.759 16.492 1.00 80.62 89 ARG A O 1
ATOM 708 N N . ALA A 1 90 ? -29.275 -5.841 16.604 1.00 84.81 90 ALA A N 1
ATOM 709 C CA . ALA A 1 90 ? -29.487 -6.049 15.176 1.00 84.81 90 ALA A CA 1
ATOM 710 C C . ALA A 1 90 ? -28.991 -4.844 14.365 1.00 84.81 90 ALA A C 1
ATOM 712 O O . ALA A 1 90 ? -28.258 -5.024 13.397 1.00 84.81 90 ALA A O 1
ATOM 713 N N . PHE A 1 91 ? -29.294 -3.625 14.815 1.00 86.19 91 PHE A N 1
ATOM 714 C CA . PHE A 1 91 ? -28.826 -2.387 14.193 1.00 86.19 91 PHE A CA 1
ATOM 715 C C . PHE A 1 91 ? -27.294 -2.314 14.098 1.00 86.19 91 PHE A C 1
ATOM 717 O O . PHE A 1 91 ? -26.750 -2.145 13.007 1.00 86.19 91 PHE A O 1
ATOM 724 N N . TRP A 1 92 ? -26.579 -2.532 15.207 1.00 82.25 92 TRP A N 1
ATOM 725 C CA . TRP A 1 92 ? -25.111 -2.537 15.201 1.00 82.25 92 TRP A CA 1
ATOM 726 C C . TRP A 1 92 ? -24.514 -3.671 14.360 1.00 82.25 92 TRP A C 1
ATOM 728 O O . TRP A 1 92 ? -23.493 -3.474 13.703 1.00 82.25 92 TRP A O 1
ATOM 738 N N . SER A 1 93 ? -25.163 -4.838 14.330 1.00 83.00 93 SER A N 1
ATOM 739 C CA . SER A 1 93 ? -24.737 -5.961 13.485 1.00 83.00 93 SER A CA 1
ATOM 740 C C . SER A 1 93 ? -24.876 -5.635 11.994 1.00 83.00 93 SER A C 1
ATOM 742 O O . SER A 1 93 ? -23.980 -5.946 11.214 1.00 83.00 93 SER A O 1
ATOM 744 N N . ILE A 1 94 ? -25.959 -4.957 11.599 1.00 87.88 94 ILE A N 1
ATOM 745 C CA . ILE A 1 94 ? -26.173 -4.503 10.218 1.00 87.88 94 ILE A CA 1
ATOM 746 C C . ILE A 1 94 ? -25.111 -3.474 9.820 1.00 87.88 94 ILE A C 1
ATOM 748 O O . ILE A 1 94 ? -24.519 -3.611 8.752 1.00 87.88 94 ILE A O 1
ATOM 752 N N . ILE A 1 95 ? -24.816 -2.493 10.681 1.00 85.38 95 ILE A N 1
ATOM 753 C CA . ILE A 1 95 ? -23.753 -1.501 10.433 1.00 85.38 95 ILE A CA 1
ATOM 754 C C . ILE A 1 95 ? -22.401 -2.188 10.236 1.00 85.38 95 ILE A C 1
ATOM 756 O O . ILE A 1 95 ? -21.673 -1.858 9.305 1.00 85.38 95 ILE A O 1
ATOM 760 N N . MET A 1 96 ? -22.079 -3.166 11.083 1.00 82.25 96 MET A N 1
ATOM 761 C CA . MET A 1 96 ? -20.843 -3.942 10.995 1.00 82.25 96 MET A CA 1
ATOM 762 C C . MET A 1 96 ? -20.720 -4.704 9.674 1.00 82.25 96 MET A C 1
ATOM 764 O O . MET A 1 96 ? -19.688 -4.627 9.009 1.00 82.25 96 MET A O 1
ATOM 768 N N . ILE A 1 97 ? -21.777 -5.413 9.273 1.00 86.56 97 ILE A N 1
ATOM 769 C CA . ILE A 1 97 ? -21.806 -6.140 7.998 1.00 86.56 97 ILE A CA 1
ATOM 770 C C . ILE A 1 97 ? -21.666 -5.158 6.832 1.00 86.56 97 ILE A C 1
ATOM 772 O O . ILE A 1 97 ? -20.858 -5.385 5.936 1.00 86.56 97 ILE A O 1
ATOM 776 N N . PHE A 1 98 ? -22.402 -4.048 6.862 1.00 86.50 98 PHE A N 1
ATOM 777 C CA . PHE A 1 98 ? -22.353 -3.029 5.819 1.00 86.50 98 PHE A CA 1
ATOM 778 C C . PHE A 1 98 ? -20.959 -2.400 5.688 1.00 86.50 98 PHE A C 1
ATOM 780 O O . PHE A 1 98 ? -20.456 -2.261 4.576 1.00 86.50 98 PHE A O 1
ATOM 787 N N . ALA A 1 99 ? -20.301 -2.092 6.808 1.00 82.94 99 ALA A N 1
ATOM 788 C CA . ALA A 1 99 ? -18.942 -1.560 6.826 1.00 82.94 99 ALA A CA 1
ATOM 789 C C . ALA A 1 99 ? -17.921 -2.549 6.245 1.00 82.94 99 ALA A C 1
ATOM 791 O O . ALA A 1 99 ? -17.072 -2.153 5.450 1.00 82.94 99 ALA A O 1
ATOM 792 N N . ILE A 1 100 ? -18.033 -3.839 6.582 1.00 83.06 100 ILE A N 1
ATOM 793 C CA . ILE A 1 100 ? -17.175 -4.888 6.011 1.00 83.06 100 ILE A CA 1
ATOM 794 C C . ILE A 1 100 ? -17.402 -4.999 4.499 1.00 83.06 100 ILE A C 1
ATOM 796 O O . ILE A 1 100 ? -16.440 -5.022 3.734 1.00 83.06 100 ILE A O 1
ATOM 800 N N . VAL A 1 101 ? -18.660 -5.019 4.049 1.00 87.19 101 VAL A N 1
ATOM 801 C CA . VAL A 1 101 ? -18.989 -5.081 2.617 1.00 87.19 101 VAL A CA 1
ATOM 802 C C . VAL A 1 101 ? -18.422 -3.872 1.873 1.00 87.19 101 VAL A C 1
ATOM 804 O O . VAL A 1 101 ? -17.790 -4.053 0.834 1.00 87.19 101 VAL A O 1
ATOM 807 N N . LEU A 1 102 ? -18.571 -2.659 2.414 1.00 84.00 102 LEU A N 1
ATOM 808 C CA . LEU A 1 102 ? -17.974 -1.444 1.849 1.00 84.00 102 LEU A CA 1
ATOM 809 C C . LEU A 1 102 ? -16.448 -1.538 1.765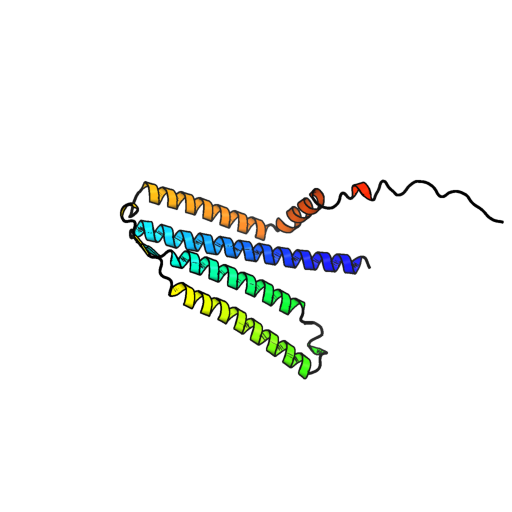 1.00 84.00 102 LEU A C 1
ATOM 811 O O . LEU A 1 102 ? -15.899 -1.253 0.703 1.00 84.00 102 LEU A O 1
ATOM 815 N N . SER A 1 103 ? -15.792 -2.019 2.827 1.00 82.88 103 SER A N 1
ATOM 816 C CA . SER A 1 103 ? -14.328 -2.153 2.879 1.00 82.88 103 SER A CA 1
ATOM 817 C C . SER A 1 103 ? -13.747 -3.156 1.876 1.00 82.88 103 SER A C 1
ATOM 819 O O . SER A 1 103 ? -12.552 -3.169 1.612 1.00 82.88 103 SER A O 1
ATOM 821 N N . ILE A 1 104 ? -14.586 -4.024 1.308 1.00 83.38 104 ILE A N 1
ATOM 822 C CA . ILE A 1 104 ? -14.192 -4.957 0.245 1.00 83.38 104 ILE A CA 1
ATOM 823 C C . ILE A 1 104 ? -14.590 -4.389 -1.120 1.00 83.38 104 ILE A C 1
ATOM 825 O O . ILE A 1 104 ? -13.823 -4.446 -2.083 1.00 83.38 104 ILE A O 1
ATOM 829 N N . TYR A 1 105 ? -15.796 -3.828 -1.212 1.00 85.38 105 TYR A N 1
ATOM 830 C CA . TYR A 1 105 ? -16.374 -3.356 -2.462 1.00 85.38 105 TYR A CA 1
ATOM 831 C C . TYR A 1 105 ? -15.673 -2.108 -3.013 1.00 85.38 105 TYR A C 1
ATOM 833 O O . TYR A 1 105 ? -15.435 -2.033 -4.220 1.00 85.38 105 TYR A O 1
ATOM 841 N N . VAL A 1 106 ? -15.314 -1.143 -2.158 1.00 83.19 106 VAL A N 1
ATOM 842 C CA . VAL A 1 106 ? -14.677 0.116 -2.583 1.00 83.19 106 VAL A CA 1
ATOM 843 C C . VAL A 1 106 ? -13.278 -0.120 -3.171 1.00 83.19 106 VAL A C 1
ATOM 845 O O . VAL A 1 106 ? -13.025 0.367 -4.282 1.00 83.19 106 VAL A O 1
ATOM 848 N N . PRO A 1 107 ? -12.385 -0.909 -2.540 1.00 80.19 107 PRO A N 1
ATOM 849 C CA . PRO A 1 107 ? -11.121 -1.284 -3.167 1.00 80.19 107 PRO A CA 1
ATOM 850 C C . PRO A 1 107 ? -11.329 -2.069 -4.462 1.00 80.19 107 PRO A C 1
ATOM 852 O O . PRO A 1 107 ? -10.671 -1.781 -5.460 1.00 80.19 107 PRO A O 1
ATOM 855 N N . TYR A 1 108 ? -12.283 -3.009 -4.491 1.00 83.31 108 TYR A N 1
ATOM 856 C CA . TYR A 1 108 ? -12.581 -3.800 -5.687 1.00 83.31 108 TYR A CA 1
ATOM 857 C C . TYR A 1 108 ? -12.982 -2.927 -6.884 1.00 83.31 108 TYR A C 1
ATOM 859 O O . TYR A 1 108 ? -12.400 -3.059 -7.963 1.00 83.31 108 TYR A O 1
ATOM 867 N N . ILE A 1 109 ? -13.954 -2.022 -6.710 1.00 83.31 109 ILE A N 1
ATOM 868 C CA . ILE A 1 109 ? -14.418 -1.171 -7.811 1.00 83.31 109 ILE A CA 1
ATOM 869 C C . ILE A 1 109 ? -13.337 -0.179 -8.240 1.00 83.31 109 ILE A C 1
ATOM 871 O O . ILE A 1 109 ? -13.182 0.057 -9.436 1.00 83.31 109 ILE A O 1
ATOM 875 N N . SER A 1 110 ? -12.549 0.336 -7.290 1.00 78.31 110 SER A N 1
ATOM 876 C CA . SER A 1 110 ? -11.421 1.225 -7.576 1.00 78.31 110 SER A CA 1
ATOM 877 C C . SER A 1 110 ? -10.376 0.505 -8.422 1.00 78.31 110 SER A C 1
ATOM 879 O O . SER A 1 110 ? -10.053 0.972 -9.510 1.00 78.31 110 SER A O 1
ATOM 881 N N . ILE A 1 111 ? -9.920 -0.679 -7.996 1.00 78.38 111 ILE A N 1
ATOM 882 C CA . ILE A 1 111 ? -8.979 -1.506 -8.765 1.00 78.38 111 ILE A CA 1
ATOM 883 C C . ILE A 1 111 ? -9.545 -1.788 -10.157 1.00 78.38 111 ILE A C 1
ATOM 885 O O . ILE A 1 111 ? -8.859 -1.568 -11.149 1.00 78.38 111 ILE A O 1
ATOM 889 N N . ARG A 1 112 ? -10.812 -2.205 -10.258 1.00 81.06 112 ARG A N 1
ATOM 890 C CA . ARG A 1 112 ? -11.457 -2.473 -11.549 1.00 81.06 112 ARG A CA 1
ATOM 891 C C . ARG A 1 112 ? -11.469 -1.244 -12.461 1.00 81.06 112 ARG A C 1
ATOM 893 O O . ARG A 1 112 ? -11.281 -1.401 -13.660 1.00 81.06 112 ARG A O 1
ATOM 900 N N . HIS A 1 113 ? -11.694 -0.049 -11.920 1.00 79.00 113 HIS A N 1
ATOM 901 C CA . HIS A 1 113 ? -11.709 1.190 -12.696 1.00 79.00 113 HIS A CA 1
ATOM 902 C C . HIS A 1 113 ? -10.300 1.587 -13.158 1.00 79.00 113 HIS A C 1
ATOM 904 O O . HIS A 1 113 ? -10.103 1.907 -14.327 1.00 79.00 113 HIS A O 1
ATOM 910 N N . TYR A 1 114 ? -9.306 1.496 -12.270 1.00 71.62 114 TYR A N 1
ATOM 911 C CA . TYR A 1 114 ? -7.919 1.833 -12.592 1.00 71.62 114 TYR A CA 1
ATOM 912 C C . TYR A 1 114 ? -7.240 0.800 -13.502 1.00 71.62 114 TYR A C 1
ATOM 914 O O . TYR A 1 114 ? -6.389 1.183 -14.294 1.00 71.62 114 TYR A O 1
ATOM 922 N N . LEU A 1 115 ? -7.657 -0.471 -13.481 1.00 69.50 115 LEU A N 1
ATOM 923 C CA . LEU A 1 115 ? -7.185 -1.494 -14.428 1.00 69.50 115 LEU A CA 1
ATOM 924 C C . LEU A 1 115 ? -7.609 -1.224 -15.881 1.00 69.50 115 LEU A C 1
ATOM 926 O O . LEU A 1 115 ? -6.992 -1.751 -16.801 1.00 69.50 115 LEU A O 1
ATOM 930 N N . VAL A 1 116 ? -8.660 -0.428 -16.103 1.00 73.38 116 VAL A N 1
ATOM 931 C CA . VAL A 1 1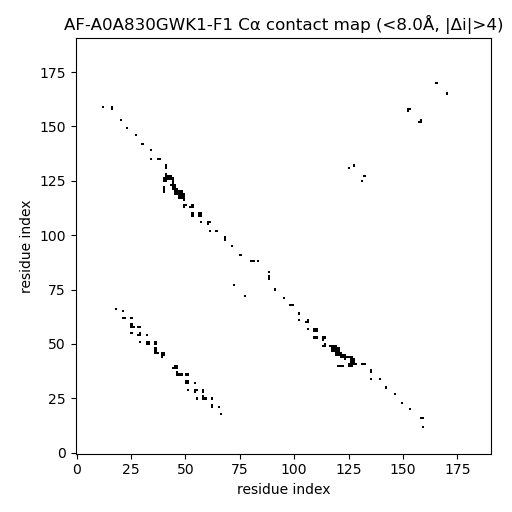16 ? -9.084 -0.019 -17.456 1.00 73.38 116 VAL A CA 1
ATOM 932 C C . VAL A 1 116 ? -8.212 1.125 -17.986 1.00 73.38 116 VAL A C 1
ATOM 934 O O . VAL A 1 116 ? -8.106 1.318 -19.196 1.00 73.38 116 VAL A O 1
ATOM 937 N N . ILE A 1 117 ? -7.558 1.873 -17.096 1.00 72.44 117 ILE A N 1
ATOM 938 C CA . ILE A 1 117 ? -6.647 2.955 -17.462 1.00 72.44 117 ILE A CA 1
ATOM 939 C C . ILE A 1 117 ? -5.283 2.333 -17.751 1.00 72.44 117 ILE A C 1
ATOM 941 O O . ILE A 1 117 ? -4.505 2.116 -16.833 1.00 72.44 117 ILE A O 1
ATOM 945 N N . SER A 1 118 ? -4.985 2.049 -19.018 1.00 72.50 118 SER A N 1
ATOM 946 C CA . SER A 1 118 ? -3.640 1.632 -19.429 1.00 72.50 118 SER A CA 1
ATOM 947 C C . SER A 1 118 ? -2.801 2.855 -19.79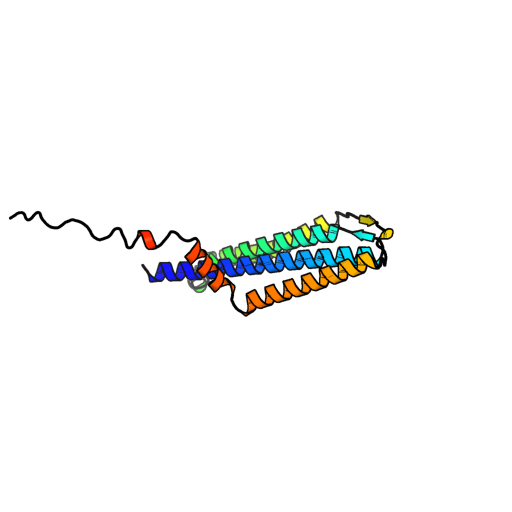1 1.00 72.50 118 SER A C 1
ATOM 949 O O . SER A 1 118 ? -3.213 3.686 -20.604 1.00 72.50 118 SER A O 1
ATOM 951 N N . VAL A 1 119 ? -1.618 2.963 -19.187 1.00 80.75 119 VAL A N 1
ATOM 952 C CA . VAL A 1 119 ? -0.607 3.977 -19.501 1.00 80.75 119 VAL A CA 1
ATOM 953 C C . VAL A 1 119 ? 0.655 3.236 -19.945 1.00 80.75 119 VAL A C 1
ATOM 955 O O . VAL A 1 119 ? 1.622 3.120 -19.180 1.00 80.75 119 VAL A O 1
ATOM 958 N N . PRO A 1 120 ? 0.648 2.682 -21.172 1.00 83.50 120 PRO A N 1
ATOM 959 C CA . PRO A 1 120 ? 1.781 1.934 -21.673 1.00 83.50 120 PRO A CA 1
ATOM 960 C C . PRO A 1 120 ? 2.956 2.881 -21.903 1.00 83.50 120 PRO A C 1
ATOM 962 O O . PRO A 1 120 ? 2.833 3.922 -22.550 1.00 83.50 120 PRO A O 1
ATOM 965 N N . ILE A 1 121 ? 4.118 2.481 -21.411 1.00 84.44 121 ILE A N 1
ATOM 966 C CA . ILE A 1 121 ? 5.399 3.094 -21.726 1.00 84.44 121 ILE A CA 1
ATOM 967 C C . ILE A 1 121 ? 6.250 2.095 -22.501 1.00 84.44 121 ILE A C 1
ATOM 969 O O . ILE A 1 121 ? 6.374 0.928 -22.129 1.00 84.44 121 ILE A O 1
ATOM 973 N N . GLY A 1 122 ? 6.825 2.562 -23.604 1.00 84.81 122 GLY A N 1
ATOM 974 C CA . GLY A 1 122 ? 7.797 1.827 -24.401 1.00 84.81 122 GLY A CA 1
ATOM 975 C C . GLY A 1 122 ? 9.119 2.575 -24.380 1.00 84.81 122 GLY A C 1
ATOM 976 O O . GLY A 1 122 ? 9.179 3.737 -24.770 1.00 84.81 122 GLY A O 1
ATOM 977 N N . ALA A 1 123 ? 10.169 1.916 -23.911 1.00 82.31 123 ALA A N 1
ATOM 978 C CA . ALA A 1 123 ? 11.515 2.456 -23.875 1.00 82.31 123 ALA A CA 1
ATOM 979 C C . ALA A 1 123 ? 12.516 1.321 -24.107 1.00 82.31 123 ALA A C 1
ATOM 981 O O . ALA A 1 123 ? 13.179 0.831 -23.193 1.00 82.31 123 ALA A O 1
ATOM 982 N N . GLU A 1 124 ? 12.613 0.900 -25.368 1.00 86.31 124 GLU A N 1
ATOM 983 C CA . GLU A 1 124 ? 13.450 -0.228 -25.788 1.00 86.31 124 GLU A CA 1
ATOM 984 C C . GLU A 1 124 ? 14.937 -0.012 -25.459 1.00 86.31 124 GLU A C 1
ATOM 986 O O . GLU A 1 124 ? 15.653 -0.979 -25.209 1.00 86.31 124 GLU A O 1
ATOM 991 N N . SER A 1 125 ? 15.381 1.246 -25.348 1.00 85.81 125 SER A N 1
ATOM 992 C CA . SER A 1 125 ? 16.732 1.637 -24.920 1.00 85.81 125 SER A CA 1
ATOM 993 C C . SER A 1 125 ? 17.093 1.219 -23.487 1.00 85.81 125 SER A C 1
ATOM 995 O O . SER A 1 125 ? 18.280 1.132 -23.160 1.00 85.81 125 SER A O 1
ATOM 997 N N . PHE A 1 126 ? 16.100 0.947 -22.634 1.00 83.69 126 PHE A N 1
ATOM 998 C CA . PHE A 1 126 ? 16.312 0.447 -21.274 1.00 83.69 126 PHE A CA 1
ATOM 999 C C . PHE A 1 126 ? 16.309 -1.082 -21.185 1.00 83.69 126 PHE A C 1
ATOM 1001 O O . PHE A 1 126 ? 16.714 -1.618 -20.153 1.00 83.69 126 PHE A O 1
ATOM 1008 N N . THR A 1 127 ? 15.921 -1.788 -22.251 1.00 92.44 127 THR A N 1
ATOM 1009 C CA . THR A 1 127 ? 15.840 -3.256 -22.260 1.00 92.44 127 THR A CA 1
ATOM 1010 C C . THR A 1 127 ? 17.209 -3.872 -22.027 1.00 92.44 127 THR A C 1
ATOM 1012 O O . THR A 1 127 ? 18.136 -3.635 -22.801 1.00 92.44 127 THR A O 1
ATOM 1015 N N . MET A 1 128 ? 17.350 -4.657 -20.957 1.00 89.94 128 MET A N 1
ATOM 1016 C CA . MET A 1 128 ? 18.600 -5.310 -20.550 1.00 89.94 128 MET A CA 1
ATOM 1017 C C . MET A 1 128 ? 19.799 -4.350 -20.458 1.00 89.94 128 MET A C 1
ATOM 1019 O O . MET A 1 128 ? 20.957 -4.770 -20.483 1.00 89.94 128 MET A O 1
ATOM 1023 N N . ASN A 1 129 ? 19.547 -3.044 -20.324 1.00 93.25 129 ASN A N 1
ATOM 1024 C CA . ASN A 1 129 ? 20.599 -2.048 -20.225 1.00 93.25 129 ASN A CA 1
ATOM 1025 C C . ASN A 1 129 ? 21.321 -2.212 -18.880 1.00 93.25 129 ASN A C 1
ATOM 1027 O O . ASN A 1 129 ? 20.684 -2.201 -17.825 1.00 93.25 129 ASN A O 1
ATOM 1031 N N . GLY A 1 130 ? 22.648 -2.360 -18.907 1.00 87.38 130 GLY A N 1
ATOM 1032 C CA . GLY A 1 130 ? 23.439 -2.631 -17.703 1.00 87.38 130 GLY A CA 1
ATOM 1033 C C . GLY A 1 130 ? 23.422 -1.494 -16.676 1.00 87.38 130 GLY A C 1
ATOM 1034 O O . GLY A 1 130 ? 23.335 -1.760 -15.481 1.00 87.38 130 GLY A O 1
ATOM 1035 N N . LEU A 1 131 ? 23.444 -0.230 -17.119 1.00 89.19 131 LEU A N 1
ATOM 1036 C CA . LEU A 1 131 ? 23.372 0.929 -16.218 1.00 89.19 131 LEU A CA 1
ATOM 1037 C C . LEU A 1 131 ? 21.984 1.057 -15.587 1.00 89.19 131 LEU A C 1
ATOM 1039 O O . LEU A 1 131 ? 21.873 1.326 -14.393 1.00 89.19 131 LEU A O 1
ATOM 1043 N N . PHE A 1 132 ? 20.930 0.816 -16.368 1.00 85.81 132 PHE A N 1
ATOM 1044 C CA . PHE A 1 132 ? 19.562 0.810 -15.853 1.00 85.81 132 PHE A CA 1
ATOM 1045 C C . PHE A 1 132 ? 19.343 -0.337 -14.855 1.00 85.81 132 PHE A C 1
ATOM 1047 O O . PHE A 1 132 ? 18.839 -0.108 -13.759 1.00 85.81 132 PHE A O 1
ATOM 1054 N N . GLY A 1 133 ? 19.820 -1.545 -15.177 1.00 87.12 133 GLY A N 1
ATOM 1055 C CA . GLY A 1 133 ? 19.777 -2.703 -14.279 1.00 87.12 133 GLY A CA 1
ATOM 1056 C C . GLY A 1 133 ? 20.556 -2.487 -12.977 1.00 87.12 133 GLY A C 1
ATOM 1057 O O . GLY A 1 133 ? 20.108 -2.888 -11.906 1.00 87.12 133 GLY A O 1
ATOM 1058 N N . LEU A 1 134 ? 21.687 -1.780 -13.034 1.00 89.38 134 LEU A N 1
ATOM 1059 C CA . LEU A 1 134 ? 22.448 -1.386 -11.847 1.00 89.38 134 LEU A CA 1
ATOM 1060 C C . LEU A 1 134 ? 21.696 -0.339 -11.002 1.00 89.38 134 LEU A C 1
ATOM 1062 O O . LEU A 1 134 ? 21.718 -0.406 -9.774 1.00 89.38 134 LEU A O 1
ATOM 1066 N N . GLY A 1 135 ? 20.956 0.571 -11.642 1.00 87.69 135 GLY A N 1
ATOM 1067 C CA . GLY A 1 135 ? 20.007 1.460 -10.965 1.00 87.69 135 GLY A CA 1
ATOM 1068 C C . GLY A 1 135 ? 18.894 0.699 -10.233 1.00 87.69 135 GLY A C 1
ATOM 1069 O O . GLY A 1 135 ? 18.611 1.002 -9.074 1.00 87.69 135 GLY A O 1
ATOM 1070 N N . ILE A 1 136 ? 18.322 -0.334 -10.861 1.00 89.94 136 ILE A N 1
ATOM 1071 C CA . ILE A 1 136 ? 17.321 -1.225 -10.246 1.00 89.94 136 ILE A CA 1
ATOM 1072 C C . ILE A 1 136 ? 17.905 -1.955 -9.036 1.00 89.94 136 ILE A C 1
ATOM 1074 O O . ILE A 1 136 ? 17.271 -2.021 -7.985 1.00 89.94 136 ILE A O 1
ATOM 1078 N N . LEU A 1 137 ? 19.136 -2.462 -9.145 1.00 87.81 137 LEU A N 1
ATOM 1079 C CA . LEU A 1 137 ? 19.824 -3.120 -8.035 1.00 87.81 137 LEU A CA 1
ATOM 1080 C C . LEU A 1 137 ? 19.950 -2.189 -6.815 1.00 87.81 137 LEU A C 1
ATOM 1082 O O . LEU A 1 137 ? 19.667 -2.599 -5.686 1.00 87.81 137 LEU A O 1
ATOM 1086 N N . PHE A 1 138 ? 20.347 -0.930 -7.030 1.00 89.00 138 PHE A N 1
ATOM 1087 C CA . PHE A 1 138 ? 20.431 0.061 -5.955 1.00 89.00 138 PHE A CA 1
ATOM 1088 C C . PHE A 1 138 ? 19.064 0.418 -5.379 1.00 89.00 138 PHE A C 1
ATOM 1090 O O . PHE A 1 138 ? 18.925 0.477 -4.155 1.00 89.00 138 PHE A O 1
ATOM 1097 N N . TYR A 1 139 ? 18.058 0.607 -6.236 1.00 87.88 139 TYR A N 1
ATOM 1098 C CA . TYR A 1 139 ? 16.682 0.849 -5.811 1.00 87.88 139 TYR A CA 1
ATOM 1099 C C . TYR A 1 139 ? 16.184 -0.277 -4.895 1.00 87.88 139 TYR A C 1
ATOM 1101 O O . TYR A 1 139 ? 15.758 -0.013 -3.771 1.00 87.88 139 TYR A O 1
ATOM 1109 N N . ASN A 1 140 ? 16.357 -1.534 -5.308 1.00 88.81 140 ASN A N 1
ATOM 1110 C CA . ASN A 1 140 ? 15.926 -2.702 -4.540 1.00 88.81 140 ASN A CA 1
ATOM 1111 C C . ASN A 1 140 ? 16.711 -2.909 -3.247 1.00 88.81 140 ASN A C 1
ATOM 1113 O O . ASN A 1 140 ? 16.134 -3.288 -2.227 1.00 88.81 140 ASN A O 1
ATOM 1117 N N . SER A 1 141 ? 18.001 -2.579 -3.239 1.00 86.44 141 SER A N 1
ATOM 1118 C CA . SER A 1 141 ? 18.805 -2.578 -2.011 1.00 86.44 141 SER A CA 1
ATOM 1119 C C . SER A 1 141 ? 18.297 -1.534 -1.008 1.00 86.44 141 SER A C 1
ATOM 1121 O O . SER A 1 141 ? 18.159 -1.822 0.183 1.00 86.44 141 SER A O 1
ATOM 1123 N N . GLY A 1 142 ? 17.962 -0.330 -1.486 1.00 87.50 142 GLY A N 1
ATOM 1124 C CA . GLY A 1 142 ? 17.353 0.723 -0.674 1.00 87.50 142 GLY A CA 1
ATOM 1125 C C . GLY A 1 142 ? 15.961 0.344 -0.166 1.00 87.50 142 GLY A C 1
ATOM 1126 O O . GLY A 1 142 ? 15.648 0.570 1.002 1.00 87.50 142 GLY A O 1
ATOM 1127 N N . LEU A 1 143 ? 15.151 -0.298 -1.007 1.00 88.69 143 LEU A N 1
ATOM 1128 C CA . LEU A 1 143 ? 13.810 -0.765 -0.663 1.00 88.69 143 LEU A CA 1
ATOM 1129 C C . LEU A 1 143 ? 13.847 -1.88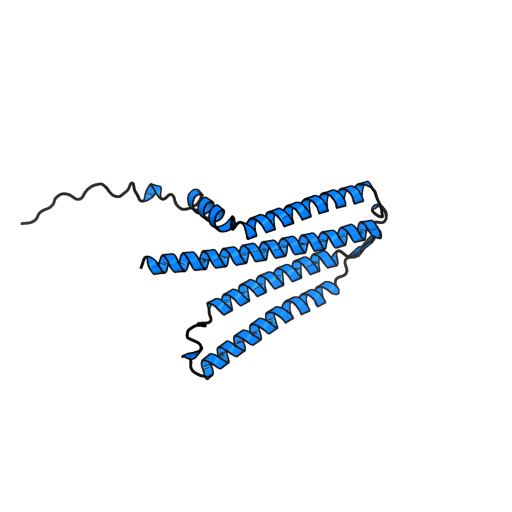1 0.391 1.00 88.69 143 LEU A C 1
ATOM 1131 O O . LEU A 1 143 ? 13.082 -1.843 1.355 1.00 88.69 143 LEU A O 1
ATOM 1135 N N . ALA A 1 144 ? 14.790 -2.821 0.281 1.00 87.25 144 ALA A N 1
ATOM 1136 C CA . ALA A 1 144 ? 15.033 -3.844 1.297 1.00 87.25 144 ALA A CA 1
ATOM 1137 C C . ALA A 1 144 ? 15.480 -3.232 2.637 1.00 87.25 144 ALA A C 1
ATOM 1139 O O . ALA A 1 144 ? 14.996 -3.633 3.699 1.00 87.25 144 ALA A O 1
ATOM 1140 N N . LEU A 1 145 ? 16.356 -2.222 2.602 1.00 87.69 145 LEU A N 1
ATOM 1141 C CA . LEU A 1 145 ? 16.766 -1.488 3.799 1.00 87.69 145 LEU A CA 1
ATOM 1142 C C . LEU A 1 145 ? 15.585 -0.741 4.434 1.00 87.69 145 LEU A C 1
ATOM 1144 O O . LEU A 1 145 ? 15.398 -0.816 5.649 1.00 87.69 145 LEU A O 1
ATOM 1148 N N . ALA A 1 146 ? 14.764 -0.060 3.632 1.00 84.19 146 ALA A N 1
ATOM 1149 C CA . ALA A 1 146 ? 13.566 0.630 4.102 1.00 84.19 146 ALA A CA 1
ATOM 1150 C C . ALA A 1 146 ? 12.575 -0.351 4.749 1.00 84.19 146 ALA A C 1
ATOM 1152 O O . ALA A 1 146 ? 12.114 -0.106 5.865 1.00 84.19 146 ALA A O 1
ATOM 1153 N N . ALA A 1 147 ? 12.329 -1.503 4.116 1.00 84.38 147 ALA A N 1
ATOM 1154 C CA . ALA A 1 147 ? 11.505 -2.574 4.674 1.00 84.38 147 ALA A CA 1
ATOM 1155 C C . ALA A 1 147 ? 12.046 -3.060 6.028 1.00 84.38 147 ALA A C 1
ATOM 1157 O O . ALA A 1 147 ? 11.289 -3.233 6.987 1.00 84.38 147 ALA A O 1
ATOM 1158 N N . TYR A 1 148 ? 13.365 -3.231 6.137 1.00 83.81 148 TYR A N 1
ATOM 1159 C CA . TYR A 1 148 ? 14.016 -3.642 7.375 1.00 83.81 148 TYR A CA 1
ATOM 1160 C C . TYR A 1 148 ? 13.917 -2.578 8.482 1.00 83.81 148 TYR A C 1
ATOM 1162 O O . TYR A 1 148 ? 13.631 -2.915 9.633 1.00 83.81 148 TYR A O 1
ATOM 1170 N N . ILE A 1 149 ? 14.082 -1.291 8.157 1.00 83.44 149 ILE A N 1
ATOM 1171 C CA . ILE A 1 149 ? 13.905 -0.177 9.105 1.00 83.44 149 ILE A CA 1
ATOM 1172 C C . ILE A 1 149 ? 12.454 -0.100 9.591 1.00 83.44 149 ILE A C 1
ATOM 1174 O O . ILE A 1 149 ? 12.216 0.065 10.791 1.00 83.44 149 ILE A O 1
ATOM 1178 N N . VAL A 1 150 ? 11.481 -0.265 8.692 1.00 81.81 150 VAL A N 1
ATOM 1179 C CA . VAL A 1 150 ? 10.054 -0.331 9.039 1.00 81.81 150 VAL A CA 1
ATOM 1180 C C . VAL A 1 150 ? 9.791 -1.503 9.982 1.00 81.81 150 VAL A C 1
ATOM 1182 O O . VAL A 1 150 ? 9.208 -1.318 11.052 1.00 81.81 150 VAL A O 1
ATOM 1185 N N . TYR A 1 151 ? 10.297 -2.691 9.648 1.00 81.94 151 TYR A N 1
ATOM 1186 C CA . TYR A 1 151 ? 10.194 -3.875 10.497 1.00 81.94 151 TYR A CA 1
ATOM 1187 C C . TYR A 1 151 ? 10.793 -3.644 11.891 1.00 81.94 151 TYR A C 1
ATOM 1189 O O . TYR A 1 151 ? 10.157 -3.963 12.897 1.00 81.94 151 TYR A O 1
ATOM 1197 N N . LEU A 1 152 ? 11.988 -3.052 11.980 1.00 79.31 152 LEU A N 1
ATOM 1198 C CA . LEU A 1 152 ? 12.622 -2.731 13.258 1.00 79.31 152 LEU A CA 1
ATOM 1199 C C . LEU A 1 152 ? 11.815 -1.712 14.063 1.00 79.31 152 LEU A C 1
ATOM 1201 O O . LEU A 1 152 ? 11.629 -1.910 15.263 1.00 79.31 152 LEU A O 1
ATOM 1205 N N . THR A 1 153 ? 11.309 -0.664 13.415 1.00 73.25 153 THR A N 1
ATOM 1206 C CA . THR A 1 153 ? 10.486 0.378 14.046 1.00 73.25 153 THR A CA 1
ATOM 1207 C C . THR A 1 153 ? 9.218 -0.216 14.667 1.00 73.25 153 THR A C 1
ATOM 1209 O O . THR A 1 153 ? 8.891 0.090 15.819 1.00 73.25 153 THR A O 1
ATOM 1212 N N . ILE A 1 154 ? 8.551 -1.127 13.948 1.00 73.06 154 ILE A N 1
ATOM 1213 C CA . ILE A 1 154 ? 7.360 -1.846 14.421 1.00 73.06 154 ILE A CA 1
ATOM 1214 C C . ILE A 1 154 ? 7.727 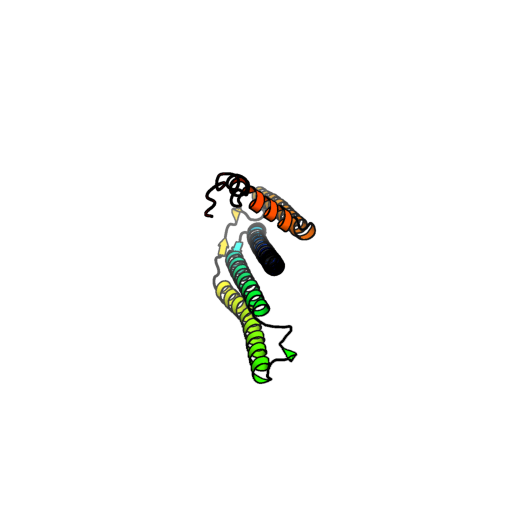-2.818 15.552 1.00 73.06 154 ILE A C 1
ATOM 1216 O O . ILE A 1 154 ? 7.128 -2.779 16.629 1.00 73.06 154 ILE A O 1
ATOM 1220 N N . ARG A 1 155 ? 8.740 -3.671 15.346 1.00 72.38 155 ARG A N 1
ATOM 1221 C CA . ARG A 1 155 ? 9.126 -4.732 16.292 1.00 72.38 155 ARG A CA 1
ATOM 1222 C C . ARG A 1 155 ? 9.664 -4.184 17.609 1.00 72.38 155 ARG A C 1
ATOM 1224 O O . ARG A 1 155 ? 9.354 -4.727 18.666 1.00 72.38 155 ARG A O 1
ATOM 1231 N N . ARG A 1 156 ? 10.478 -3.129 17.561 1.00 69.81 156 ARG A N 1
ATOM 1232 C CA . ARG A 1 156 ? 11.113 -2.545 18.752 1.00 69.81 156 ARG A CA 1
ATOM 1233 C C . ARG A 1 156 ? 10.221 -1.553 19.490 1.00 69.81 156 ARG A C 1
ATOM 1235 O O . ARG A 1 156 ? 10.680 -0.998 20.478 1.00 69.81 156 ARG A O 1
ATOM 1242 N N . ARG A 1 157 ? 8.978 -1.319 19.035 1.00 62.81 157 ARG A N 1
ATOM 1243 C CA . ARG A 1 157 ? 8.097 -0.264 19.566 1.00 62.81 157 ARG A CA 1
ATOM 1244 C C . ARG A 1 157 ? 8.874 1.048 19.748 1.00 62.81 157 ARG A C 1
ATOM 1246 O O . ARG A 1 157 ? 8.787 1.665 20.795 1.00 62.81 157 ARG A O 1
ATOM 1253 N N . MET A 1 158 ? 9.655 1.472 18.753 1.00 57.34 158 MET A N 1
ATOM 1254 C CA . MET A 1 158 ? 10.391 2.749 18.839 1.00 57.34 158 MET A CA 1
ATOM 1255 C C . MET A 1 158 ? 9.461 3.969 18.688 1.00 57.34 158 MET A C 1
ATOM 1257 O O . MET A 1 158 ? 9.839 5.097 18.990 1.00 57.34 158 MET A O 1
ATOM 1261 N N . LEU A 1 159 ? 8.218 3.734 18.256 1.00 56.19 159 LEU A N 1
ATOM 1262 C CA . LEU A 1 159 ? 7.194 4.747 18.001 1.00 56.19 159 LEU A CA 1
ATOM 1263 C C . LEU A 1 159 ? 6.664 5.478 19.246 1.00 56.19 159 LEU A C 1
ATOM 1265 O O . LEU A 1 159 ? 6.622 6.708 19.211 1.00 56.19 159 LEU A O 1
ATOM 1269 N N . PRO A 1 160 ? 6.277 4.796 20.345 1.00 54.28 160 PRO A N 1
ATOM 1270 C CA . PRO A 1 160 ? 5.880 5.470 21.575 1.00 54.28 160 PRO A CA 1
ATOM 1271 C C . PRO A 1 160 ? 7.002 6.354 22.131 1.00 54.28 160 PRO A C 1
ATOM 1273 O O . PRO A 1 160 ? 6.716 7.469 22.552 1.00 54.28 160 PRO A O 1
ATOM 1276 N N . ASP A 1 161 ? 8.260 5.908 22.058 1.00 54.38 161 ASP A N 1
ATOM 1277 C CA . ASP A 1 161 ? 9.412 6.626 22.620 1.00 54.38 161 ASP A CA 1
ATOM 1278 C C . ASP A 1 161 ? 9.792 7.869 21.802 1.00 54.38 161 ASP A C 1
ATOM 1280 O O . ASP A 1 161 ? 10.102 8.917 22.372 1.00 54.38 161 ASP A O 1
ATOM 1284 N N . MET A 1 162 ? 9.730 7.798 20.467 1.00 53.25 162 MET A N 1
ATOM 1285 C CA . MET A 1 162 ? 9.956 8.966 19.608 1.00 53.25 162 MET A CA 1
ATOM 1286 C C . MET A 1 162 ? 8.834 9.997 19.725 1.00 53.25 162 MET A C 1
ATOM 1288 O O . MET A 1 162 ? 9.119 11.188 19.784 1.00 53.25 162 MET A O 1
ATOM 1292 N N . TYR A 1 163 ? 7.572 9.567 19.807 1.00 52.84 163 TYR A N 1
ATOM 1293 C CA . TYR A 1 163 ? 6.443 10.478 20.011 1.00 52.84 163 TYR A CA 1
ATOM 1294 C C . TYR A 1 163 ? 6.518 11.179 21.370 1.00 52.84 163 TYR A C 1
ATOM 1296 O O . TYR A 1 163 ? 6.241 12.370 21.474 1.00 52.84 163 TYR A O 1
ATOM 1304 N N . GLN A 1 164 ? 6.948 10.456 22.405 1.00 53.75 164 GLN A N 1
ATOM 1305 C CA . GLN A 1 164 ? 7.157 11.010 23.737 1.00 53.75 164 GLN A CA 1
ATOM 1306 C C . GLN A 1 164 ? 8.281 12.048 23.726 1.00 53.75 164 GLN A C 1
ATOM 1308 O O . GLN A 1 164 ? 8.056 13.159 24.180 1.00 53.75 164 GLN A O 1
ATOM 1313 N N . ARG A 1 165 ? 9.411 11.765 23.062 1.00 56.28 165 ARG A N 1
ATOM 1314 C CA . ARG A 1 165 ? 10.464 12.771 22.834 1.00 56.28 165 ARG A CA 1
ATOM 1315 C C . ARG A 1 165 ? 9.980 13.966 22.020 1.00 56.28 165 ARG A C 1
ATOM 1317 O O . ARG A 1 165 ? 10.349 15.085 22.332 1.00 56.28 165 ARG A O 1
ATOM 1324 N N . ILE A 1 166 ? 9.161 13.755 20.994 1.00 55.94 166 ILE A N 1
ATOM 1325 C CA . ILE A 1 166 ? 8.614 14.844 20.180 1.00 55.94 166 ILE A CA 1
ATOM 1326 C C . ILE A 1 166 ? 7.653 15.712 20.998 1.00 55.94 166 ILE A C 1
ATOM 1328 O O . ILE A 1 166 ? 7.736 16.927 20.902 1.00 55.94 166 ILE A O 1
ATOM 1332 N N . ILE A 1 167 ? 6.783 15.136 21.829 1.00 56.44 167 ILE A N 1
ATOM 1333 C CA . ILE A 1 167 ? 5.942 15.902 22.762 1.00 56.44 167 ILE A CA 1
ATOM 1334 C C . ILE A 1 167 ? 6.788 16.586 23.834 1.00 56.44 167 ILE A C 1
ATOM 1336 O O . ILE A 1 167 ? 6.494 17.713 24.206 1.00 56.44 167 ILE A O 1
ATOM 1340 N N . ASP A 1 168 ? 7.832 15.941 24.338 1.00 54.62 168 ASP A N 1
ATOM 1341 C CA . ASP A 1 168 ? 8.699 16.543 25.349 1.00 54.62 168 ASP A CA 1
ATOM 1342 C C . ASP A 1 168 ? 9.530 17.702 24.762 1.00 54.62 168 ASP A C 1
ATOM 1344 O O . ASP A 1 168 ? 9.875 18.633 25.484 1.00 54.62 168 ASP A O 1
ATOM 1348 N N . VAL A 1 169 ? 9.806 17.680 23.450 1.00 55.66 169 VAL A N 1
ATOM 1349 C CA . VAL A 1 169 ? 10.549 18.725 22.720 1.00 55.66 169 VAL A CA 1
ATOM 1350 C C . VAL A 1 169 ? 9.637 19.806 22.117 1.00 55.66 169 VAL A C 1
ATOM 1352 O O . VAL A 1 169 ? 10.031 20.967 22.076 1.00 55.66 169 VAL A O 1
ATOM 1355 N N . MET A 1 170 ? 8.438 19.456 21.639 1.00 48.00 170 MET A N 1
ATOM 1356 C CA . MET A 1 170 ? 7.504 20.357 20.934 1.00 48.00 170 MET A CA 1
ATOM 1357 C C . MET A 1 170 ? 6.222 20.675 21.718 1.00 48.00 170 MET A C 1
ATOM 1359 O O . MET A 1 170 ? 5.421 21.500 21.283 1.00 48.00 170 MET A O 1
ATOM 1363 N N . GLY A 1 171 ? 5.984 20.019 22.851 1.00 47.94 171 GLY A N 1
ATOM 1364 C CA . GLY A 1 171 ? 4.863 20.319 23.735 1.00 47.94 171 GLY A CA 1
ATOM 1365 C C . GLY A 1 171 ? 5.055 21.666 24.435 1.00 47.94 171 GLY A C 1
ATOM 1366 O O . GLY A 1 171 ? 6.193 22.101 24.629 1.00 47.94 171 GLY A O 1
ATOM 1367 N N . PRO A 1 172 ? 3.961 22.347 24.827 1.00 47.53 172 PRO A N 1
ATOM 1368 C CA . PRO A 1 172 ? 4.045 23.634 25.502 1.00 47.53 172 PRO A CA 1
ATOM 1369 C C . PRO A 1 172 ? 4.946 23.494 26.728 1.00 47.53 172 PRO A C 1
ATOM 1371 O O . PRO A 1 172 ? 4.707 22.645 27.590 1.00 47.53 172 PRO A O 1
ATOM 1374 N N . ASN A 1 173 ? 6.014 24.295 26.745 1.00 45.75 173 ASN A N 1
ATOM 1375 C CA . ASN A 1 173 ? 7.051 24.323 27.768 1.00 45.75 173 ASN A CA 1
ATOM 1376 C C . ASN A 1 173 ? 6.429 24.171 29.167 1.00 45.75 173 ASN A C 1
ATOM 1378 O O . ASN A 1 173 ? 5.868 25.123 29.710 1.00 45.75 173 ASN A O 1
ATOM 1382 N N . LYS A 1 174 ? 6.582 22.995 29.793 1.00 48.50 174 LYS A N 1
ATOM 1383 C CA . LYS A 1 174 ? 6.203 22.783 31.204 1.00 48.50 174 LYS A CA 1
ATOM 1384 C C . LYS A 1 174 ? 6.930 23.743 32.157 1.00 48.50 174 LYS A C 1
ATOM 1386 O O . LYS A 1 174 ? 6.484 23.933 33.279 1.00 48.50 174 LYS A O 1
ATOM 1391 N N . ARG A 1 175 ? 7.989 24.413 31.686 1.00 45.94 175 ARG A N 1
ATOM 1392 C CA . ARG A 1 175 ? 8.719 25.460 32.413 1.00 45.94 175 ARG A CA 1
ATOM 1393 C C . ARG A 1 175 ? 7.917 26.737 32.696 1.00 45.94 175 ARG A C 1
ATOM 1395 O O . ARG A 1 175 ? 8.349 27.510 33.539 1.00 45.94 175 ARG A O 1
ATOM 1402 N N . PHE A 1 176 ? 6.772 26.969 32.047 1.00 42.97 176 PHE A N 1
ATOM 1403 C CA . PHE A 1 176 ? 5.931 28.137 32.358 1.00 42.97 176 PHE A CA 1
ATOM 1404 C C . PHE A 1 176 ? 4.899 27.891 33.467 1.00 42.97 176 PHE A C 1
ATOM 1406 O O . PHE A 1 176 ? 4.339 28.855 33.975 1.00 42.97 176 PHE A O 1
ATOM 1413 N N . ALA A 1 177 ? 4.658 26.639 33.873 1.00 43.56 177 ALA A N 1
ATOM 1414 C CA . ALA A 1 177 ? 3.712 26.332 34.950 1.00 43.56 177 ALA A CA 1
ATOM 1415 C C . ALA A 1 177 ? 4.357 26.333 36.349 1.00 43.56 177 ALA A C 1
ATOM 1417 O O . ALA A 1 177 ? 3.648 26.493 37.335 1.00 43.56 177 ALA A O 1
ATOM 1418 N N . GLU A 1 178 ? 5.682 26.177 36.448 1.00 45.00 178 GLU A N 1
ATOM 1419 C CA . GLU A 1 178 ? 6.390 26.122 37.741 1.00 45.00 178 GLU A CA 1
ATOM 1420 C C . GLU A 1 178 ? 6.929 27.484 38.214 1.00 45.00 178 GLU A C 1
ATOM 1422 O O . GLU A 1 178 ? 7.257 27.625 39.383 1.00 45.00 178 GLU A O 1
ATOM 1427 N N . ASN A 1 179 ? 6.959 28.513 37.356 1.00 39.44 179 ASN A N 1
ATOM 1428 C CA . ASN A 1 179 ? 7.507 29.837 37.703 1.00 39.44 179 ASN A CA 1
ATOM 1429 C C . ASN A 1 179 ? 6.449 30.917 38.009 1.00 39.44 179 ASN A C 1
ATOM 1431 O O . ASN A 1 179 ? 6.805 32.083 38.158 1.00 39.44 179 ASN A O 1
ATOM 1435 N N . GLY A 1 180 ? 5.161 30.565 38.071 1.00 38.16 180 GLY A N 1
ATOM 1436 C CA . GLY A 1 180 ? 4.063 31.522 38.286 1.00 38.16 180 GLY A CA 1
ATOM 1437 C C . GLY A 1 180 ? 3.330 31.386 39.622 1.00 38.16 180 GLY A C 1
ATOM 1438 O O . GLY A 1 180 ? 2.259 31.961 39.761 1.00 38.16 180 GLY A O 1
ATOM 1439 N N . GLY A 1 181 ? 3.846 30.582 40.555 1.00 38.91 181 GLY A N 1
ATOM 1440 C CA . GLY A 1 181 ? 3.100 30.129 41.734 1.00 38.91 181 GLY A CA 1
ATOM 1441 C C . GLY A 1 181 ? 3.639 30.570 43.090 1.00 38.91 181 GLY A C 1
ATOM 1442 O O . GLY A 1 181 ? 3.253 29.954 44.067 1.00 38.91 181 GLY A O 1
ATOM 1443 N N . ASP A 1 182 ? 4.508 31.578 43.157 1.00 46.94 182 ASP A N 1
ATOM 1444 C CA . ASP A 1 182 ? 4.968 32.157 44.425 1.00 46.94 182 ASP A CA 1
ATOM 1445 C C . ASP A 1 182 ? 5.117 33.667 44.254 1.00 46.94 182 ASP A C 1
ATOM 1447 O O . ASP A 1 182 ? 6.185 34.155 43.869 1.00 46.94 182 ASP A O 1
ATOM 1451 N N . ARG A 1 183 ? 4.025 34.400 44.485 1.00 44.81 183 ARG A N 1
ATOM 1452 C CA . ARG A 1 183 ? 4.050 35.747 45.065 1.00 44.81 183 ARG A CA 1
ATOM 1453 C C . ARG A 1 183 ? 2.638 36.245 45.352 1.00 44.81 183 ARG A C 1
ATOM 1455 O O . ARG A 1 183 ? 1.802 36.303 44.458 1.00 44.81 183 ARG A O 1
ATOM 1462 N N . ASP A 1 184 ? 2.506 36.658 46.604 1.00 44.06 184 ASP A N 1
ATOM 1463 C CA . ASP A 1 184 ? 1.607 37.682 47.115 1.00 44.06 184 ASP A CA 1
ATOM 1464 C C . ASP A 1 184 ? 0.141 37.277 47.277 1.00 44.06 184 ASP A C 1
ATOM 1466 O O . ASP A 1 184 ? -0.664 37.447 46.374 1.00 44.06 184 ASP A O 1
ATOM 1470 N N . GLU A 1 185 ? -0.193 36.812 48.484 1.00 41.03 185 GLU A N 1
ATOM 1471 C CA . GLU A 1 185 ? -1.414 37.217 49.198 1.00 41.03 185 GLU A CA 1
ATOM 1472 C C . GLU A 1 185 ? -1.277 36.865 50.696 1.00 41.03 185 GLU A C 1
ATOM 1474 O O . GLU A 1 185 ? -2.036 36.086 51.263 1.00 41.03 185 GLU A O 1
ATOM 1479 N N . ASP A 1 186 ? -0.261 37.447 51.347 1.00 41.28 186 ASP A N 1
ATOM 1480 C CA . ASP A 1 186 ? -0.262 37.623 52.802 1.00 41.28 186 ASP A CA 1
ATOM 1481 C C . ASP A 1 186 ? -0.823 39.016 53.116 1.00 41.28 186 ASP A C 1
ATOM 1483 O O . ASP A 1 186 ? -0.219 40.037 52.779 1.00 41.28 186 ASP A O 1
ATOM 1487 N N . GLY A 1 187 ? -1.960 39.035 53.813 1.00 37.91 187 GLY A N 1
ATOM 1488 C CA . GLY A 1 187 ? -2.348 40.135 54.692 1.00 37.91 187 GLY A CA 1
ATOM 1489 C C . GLY A 1 187 ? -3.480 41.030 54.205 1.00 37.91 187 GLY A C 1
ATOM 1490 O O . GLY A 1 187 ? -3.202 42.104 53.691 1.00 37.91 187 GLY A O 1
ATOM 1491 N N . ILE A 1 188 ? -4.727 40.649 54.517 1.00 36.56 188 ILE A N 1
ATOM 1492 C CA . ILE A 1 188 ? -5.707 41.523 55.195 1.00 36.56 188 ILE A CA 1
ATOM 1493 C C . ILE A 1 188 ? -6.569 40.634 56.115 1.00 36.56 188 ILE A C 1
ATOM 1495 O O . ILE A 1 188 ? -7.422 39.884 55.644 1.00 36.56 188 ILE A O 1
ATOM 1499 N N . GLU A 1 189 ? -6.323 40.710 57.427 1.00 34.19 189 GLU A N 1
ATOM 1500 C CA . GLU A 1 189 ? -7.250 40.271 58.479 1.00 34.19 189 GLU A CA 1
ATOM 1501 C C . GLU A 1 189 ? -8.286 41.384 58.726 1.00 34.19 189 GLU A C 1
ATOM 1503 O O . GLU A 1 189 ? -7.917 42.520 59.019 1.00 34.19 189 GLU A O 1
ATOM 1508 N N . GLU A 1 190 ? -9.577 41.052 58.650 1.00 34.44 190 GLU A N 1
ATOM 1509 C CA . GLU A 1 190 ? -10.644 41.748 59.382 1.00 34.44 190 GLU A CA 1
ATOM 1510 C C . GLU A 1 190 ? -11.176 40.779 60.451 1.00 34.44 190 GLU A C 1
ATOM 1512 O O . GLU A 1 190 ? -11.856 39.806 60.118 1.00 34.44 190 GLU A O 1
ATOM 1517 N N . ILE A 1 191 ? -10.778 40.996 61.713 1.00 34.12 191 ILE A N 1
ATOM 1518 C CA . ILE A 1 191 ? -11.584 41.361 62.906 1.00 34.12 191 ILE A CA 1
ATOM 1519 C C . ILE A 1 191 ? -10.613 41.552 64.080 1.00 34.12 191 ILE A C 1
ATOM 1521 O O . ILE A 1 191 ? -9.854 40.606 64.382 1.00 34.12 191 ILE A O 1
#

Foldseek 3Di:
DVVVVVVVVVVVLVLVVVLVLLVLVLVLQLLVLVLVQLVCCQAPLKGWCLSNVLSNQLSVLLSVLVNVLVVLVVPDPVVCLVVDDPVVVVVSVVVNVVSVCCSVVVNVVSSVVSVVDTDMDGGVVSHNDPVSVVVSVVSVVVSVVSVVVSVCCSVVVCPVVVVVVCCCVVPDPPVVVVPPPDDDDPDDDDD

Sequence (191 aa):
MRFWLMAINTQARRLQLIIYVAALITIMATLFGMDIAIVQLWLTGRSDLSIIFVALASSFTIFTDIITLIGIFQAIPLRQLHEMSLASRAFWSIIMIFAIVLSIYVPYISIRHYLVISVPIGAESFTMNGLFGLGILFYNSGLALAAYIVYLTIRRRMLPDMYQRIIDVMGPNKRFAENGGDRDEDGIEEI

Organism: NCBI:txid62609

Radius of gyration: 26.28 Å; Cα contacts (8 Å, |Δi|>4): 116; chains: 1; bounding box: 57×50×89 Å

Mean predicted aligned error: 13.99 Å